Protein AF-A0A8H7ZKK6-F1 (afdb_monomer)

Solvent-accessible surface area (backbone atoms only — not comparable to full-atom values): 11111 Å² total; per-residue (Å²): 145,80,83,73,62,65,6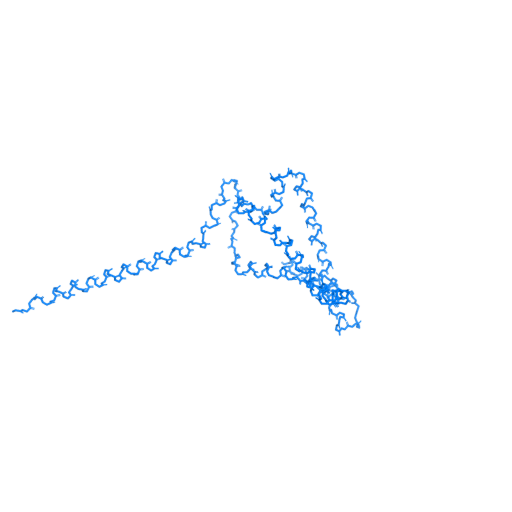2,55,53,52,57,50,52,50,49,53,55,49,53,56,48,52,51,53,46,52,54,49,54,51,53,49,57,63,55,44,70,75,53,67,82,73,75,82,68,76,87,80,75,99,67,82,87,72,79,83,80,76,52,72,68,58,56,51,52,51,54,53,55,64,69,56,47,67,65,53,58,52,42,48,72,72,45,36,48,82,74,42,37,76,65,47,41,51,53,54,50,54,53,53,48,50,55,52,50,53,52,52,50,56,50,48,55,54,41,74,76,52,70,53,77,65,46,78,49,54,47,37,28,75,74,75,33,62,68,53,20,54,52,52,47,53,51,50,51,52,54,58,59,53,45,57,63,48,53,54,51,51,55,47,53,58,49,44,75,79,49,72,92,65,66,74,66,57,58,52,53,51,53,54,52,50,53,53,59,76,73,106

Secondary structure (DSSP, 8-state):
--SSSHHHHHHHHHHHHHHHHHHHHHHHHHHHHHHHTTTTTSSSS--SS----------HHHHHHHHHHHHHHHHHHHHIIIIIHHHHHHHHHHHHHHHHHHHHHHHHHHHHHHHHHS--SSHHHHHHHHHT-HHHHHHHHHHHHHHHHHHHHHHHHHHHHHHHTT--SS-HHHHHHHHHHHHHHHT-

Sequence (188 aa):
MWFKKDEKQSVDNDKISLEEKDVNRGFNEEHELFHDTSSINSDKASSVGSVGHTKRTLYNRHLQLIAIGGSIGTGLFVTIGTTGLVNGGPLGLLLSYCISTLLILLLTTATGEMVSYMPVDAPFLNMAGRVIDPAFEAASSVNFWIMQSLYIPFEITAVNGIIHFWRDDYSPAITLVIQIVIYAAINV

Structure (mmCIF, N/CA/C/O backbone):
data_AF-A0A8H7ZKK6-F1
#
_entry.id   AF-A0A8H7ZKK6-F1
#
loop_
_atom_site.group_PDB
_atom_site.id
_atom_site.type_symbol
_atom_site.label_atom_id
_atom_site.label_alt_id
_atom_site.label_comp_id
_atom_site.label_asym_id
_atom_site.label_entity_id
_atom_site.label_seq_id
_atom_site.pdbx_PDB_ins_code
_atom_site.Cartn_x
_atom_site.Cartn_y
_atom_site.Cartn_z
_atom_site.occupancy
_atom_site.B_iso_or_equiv
_atom_site.auth_seq_id
_atom_site.auth_comp_id
_atom_site.auth_asym_id
_atom_site.auth_atom_id
_atom_site.pdbx_PDB_model_num
ATOM 1 N N . MET A 1 1 ? 4.029 -70.888 49.772 1.00 47.62 1 MET A N 1
ATOM 2 C CA . MET A 1 1 ? 4.460 -69.484 49.979 1.00 47.62 1 MET A CA 1
ATOM 3 C C . MET A 1 1 ? 4.554 -68.721 48.643 1.00 47.62 1 MET A C 1
ATOM 5 O O . MET A 1 1 ? 5.505 -67.986 48.435 1.00 47.62 1 MET A O 1
ATOM 9 N N . TRP A 1 2 ? 3.575 -68.893 47.737 1.00 46.44 2 TRP A N 1
ATOM 10 C CA . TRP A 1 2 ? 3.670 -68.465 46.324 1.00 46.44 2 TRP A CA 1
ATOM 11 C C . TRP A 1 2 ? 2.544 -67.525 45.843 1.00 46.44 2 TRP A C 1
ATOM 13 O O . TRP A 1 2 ? 2.568 -67.109 44.701 1.00 46.44 2 TRP A O 1
ATOM 23 N N . PHE A 1 3 ? 1.603 -67.122 46.705 1.00 47.50 3 PHE A N 1
ATOM 24 C CA . PHE A 1 3 ? 0.412 -66.348 46.298 1.00 47.50 3 PHE A CA 1
ATOM 25 C C . PHE A 1 3 ? 0.491 -64.828 46.539 1.00 47.50 3 PHE A C 1
ATOM 27 O O . PHE A 1 3 ? -0.493 -64.128 46.352 1.00 47.50 3 PHE A O 1
ATOM 34 N N . LYS A 1 4 ? 1.636 -64.292 46.988 1.00 50.78 4 LYS A N 1
ATOM 35 C CA . LYS A 1 4 ? 1.736 -62.884 47.439 1.00 50.78 4 LYS A CA 1
ATOM 36 C C . LYS A 1 4 ? 2.471 -61.951 46.467 1.00 50.78 4 LYS A C 1
ATOM 38 O O . LYS A 1 4 ? 2.619 -60.767 46.761 1.00 50.78 4 LYS A O 1
ATOM 43 N N . LYS A 1 5 ? 2.991 -6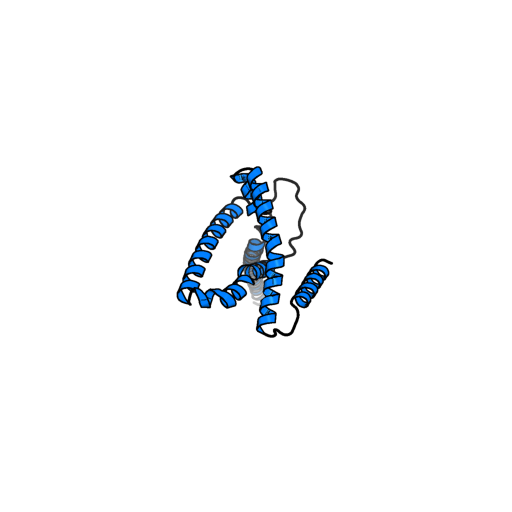2.485 45.356 1.00 51.62 5 LYS A N 1
ATOM 44 C CA . LYS A 1 5 ? 3.804 -61.729 44.388 1.00 51.62 5 LYS A CA 1
ATOM 45 C C . LYS A 1 5 ? 2.943 -61.099 43.288 1.00 51.62 5 LYS A C 1
ATOM 47 O O . LYS A 1 5 ? 3.191 -59.955 42.924 1.00 51.62 5 LYS A O 1
ATOM 52 N N . ASP A 1 6 ? 1.887 -61.792 42.872 1.00 53.72 6 ASP A N 1
ATOM 53 C CA . ASP A 1 6 ? 1.052 -61.390 41.733 1.00 53.72 6 ASP A CA 1
ATOM 54 C C . ASP A 1 6 ? 0.122 -60.214 42.082 1.00 53.72 6 ASP A C 1
ATOM 56 O O . ASP A 1 6 ? -0.051 -59.289 41.293 1.00 53.72 6 ASP A O 1
ATOM 60 N N . GLU A 1 7 ? -0.385 -60.171 43.318 1.00 57.00 7 GLU A N 1
ATOM 61 C CA . GLU A 1 7 ? -1.228 -59.070 43.809 1.00 57.00 7 GLU A CA 1
ATOM 62 C C . GLU A 1 7 ? -0.443 -57.756 43.951 1.00 57.00 7 GLU A C 1
ATOM 64 O O . GLU A 1 7 ? -0.944 -56.684 43.620 1.00 57.00 7 GLU A O 1
ATOM 69 N N . LYS A 1 8 ? 0.831 -57.827 44.363 1.00 54.91 8 LYS A N 1
ATOM 70 C CA . LYS A 1 8 ? 1.686 -56.634 44.430 1.00 54.91 8 LYS A CA 1
ATOM 71 C C . LYS A 1 8 ? 2.035 -56.084 43.048 1.00 54.91 8 LYS A C 1
ATOM 73 O O . LYS A 1 8 ? 2.116 -54.871 42.920 1.00 54.91 8 LYS A O 1
ATOM 78 N N . GLN A 1 9 ? 2.219 -56.938 42.037 1.00 54.38 9 GLN A N 1
ATOM 79 C CA . GLN A 1 9 ? 2.480 -56.474 40.669 1.00 54.38 9 GLN A CA 1
ATOM 80 C C . GLN A 1 9 ? 1.241 -55.857 40.014 1.00 54.38 9 GLN A C 1
ATOM 82 O O . GLN A 1 9 ? 1.378 -54.871 39.299 1.00 54.38 9 GLN A O 1
ATOM 87 N N . SER A 1 10 ? 0.040 -56.376 40.294 1.00 57.88 10 SER A N 1
ATOM 88 C CA . SER A 1 10 ? -1.208 -55.759 39.821 1.00 57.88 10 SER A CA 1
ATOM 89 C C . SER A 1 10 ? -1.386 -54.347 40.379 1.00 57.88 10 SER A C 1
ATOM 91 O O . SER A 1 10 ? -1.634 -53.418 39.622 1.00 57.88 10 SER A O 1
ATOM 93 N N . VAL A 1 11 ? -1.193 -54.169 41.691 1.00 59.47 11 VAL A N 1
ATOM 94 C CA . VAL A 1 11 ? -1.373 -52.866 42.351 1.00 59.47 11 VAL A CA 1
ATOM 95 C C . VAL A 1 11 ? -0.324 -51.840 41.905 1.00 59.47 11 VAL A C 1
ATOM 97 O O . VAL A 1 11 ? -0.623 -50.651 41.852 1.00 59.47 11 VAL A O 1
ATOM 100 N N . ASP A 1 12 ? 0.898 -52.274 41.589 1.00 59.69 12 ASP A N 1
ATOM 101 C CA . ASP A 1 12 ? 1.963 -51.383 41.108 1.00 59.69 12 ASP A CA 1
ATOM 102 C C . ASP A 1 12 ? 1.732 -50.958 39.647 1.00 59.69 12 ASP A C 1
ATOM 104 O O . ASP A 1 12 ? 1.847 -49.780 39.317 1.00 59.69 12 ASP A O 1
ATOM 108 N N . ASN A 1 13 ? 1.284 -51.887 38.793 1.00 56.88 13 ASN A N 1
ATOM 109 C CA . ASN A 1 13 ? 0.889 -51.582 37.414 1.00 56.88 13 ASN A CA 1
ATOM 110 C C . ASN A 1 13 ? -0.326 -50.644 37.354 1.00 56.88 13 ASN A C 1
ATOM 112 O O . ASN A 1 13 ? -0.358 -49.738 36.522 1.00 56.88 13 ASN A O 1
ATOM 116 N N . ASP A 1 14 ? -1.294 -50.812 38.261 1.00 60.41 14 ASP A N 1
ATOM 117 C CA . ASP A 1 14 ? -2.439 -49.905 38.359 1.00 60.41 14 ASP A CA 1
ATOM 118 C C . ASP A 1 14 ? -1.990 -48.495 38.760 1.00 60.41 14 ASP A C 1
ATOM 120 O O . ASP A 1 14 ? -2.437 -47.523 38.157 1.00 60.41 14 ASP A O 1
ATOM 124 N N . LYS A 1 15 ? -1.050 -48.356 39.703 1.00 61.75 15 LYS A N 1
ATOM 125 C CA . LYS A 1 15 ? -0.507 -47.043 40.094 1.00 61.75 15 LYS A CA 1
ATOM 126 C C . LYS A 1 15 ? 0.231 -46.349 38.956 1.00 61.75 15 LYS A C 1
ATOM 128 O O . LYS A 1 15 ? -0.032 -45.176 38.719 1.00 61.75 15 LYS A O 1
ATOM 133 N N . ILE A 1 16 ? 1.068 -47.080 38.220 1.00 62.12 16 ILE A N 1
ATOM 134 C CA . ILE A 1 16 ? 1.780 -46.554 37.046 1.00 62.12 16 ILE A CA 1
ATOM 135 C C . ILE A 1 16 ? 0.775 -46.098 35.974 1.00 62.12 16 ILE A C 1
ATOM 137 O O . ILE A 1 16 ? 0.934 -45.026 35.399 1.00 62.12 16 ILE A O 1
ATOM 141 N N . SER A 1 17 ? -0.316 -46.847 35.769 1.00 59.56 17 SER A N 1
ATOM 142 C CA . SER A 1 17 ? -1.365 -46.483 34.804 1.00 59.56 17 SER A CA 1
ATOM 143 C C . SER A 1 17 ? -2.190 -45.252 35.206 1.00 59.56 17 SER A C 1
ATOM 145 O O . SER A 1 17 ? -2.721 -44.554 34.340 1.00 59.56 17 SER A O 1
ATOM 147 N N . LEU A 1 18 ? -2.319 -44.985 36.509 1.00 60.53 18 LEU A N 1
ATOM 148 C CA . LEU A 1 18 ? -3.004 -43.804 37.033 1.00 60.53 18 LEU A CA 1
ATOM 149 C C . LEU A 1 18 ? -2.100 -42.570 36.937 1.00 60.53 18 LEU A C 1
ATOM 151 O O . LEU A 1 18 ? -2.554 -41.537 36.457 1.00 60.53 18 LEU A O 1
ATOM 155 N N . GLU A 1 19 ? -0.813 -42.705 37.265 1.00 61.72 19 GLU A N 1
ATOM 156 C CA . GLU A 1 19 ? 0.179 -41.632 37.111 1.00 61.72 19 GLU A CA 1
ATOM 157 C C . GLU A 1 19 ? 0.354 -41.227 35.637 1.00 61.72 19 GLU A C 1
ATOM 159 O O . GLU A 1 19 ? 0.359 -40.043 35.310 1.00 61.72 19 GLU A O 1
ATOM 164 N N . GLU A 1 20 ? 0.406 -42.195 34.716 1.00 60.69 20 GLU A N 1
ATOM 165 C CA . GLU A 1 20 ? 0.509 -41.936 33.273 1.00 60.69 20 GLU A CA 1
ATOM 166 C C . GLU A 1 20 ? -0.772 -41.307 32.693 1.00 60.69 20 GLU A C 1
ATOM 168 O O . GLU A 1 20 ? -0.707 -40.493 31.765 1.00 60.69 20 GLU A O 1
ATOM 173 N N . LYS A 1 21 ? -1.945 -41.628 33.263 1.00 55.91 21 LYS A N 1
ATOM 174 C CA . LYS A 1 21 ? -3.213 -40.958 32.935 1.00 55.91 21 LYS A CA 1
ATOM 175 C C . LYS A 1 21 ? -3.252 -39.525 33.445 1.00 55.91 21 LYS A C 1
ATOM 177 O O . LYS A 1 21 ? -3.700 -38.660 32.700 1.00 55.91 21 LYS A O 1
ATOM 182 N N . ASP A 1 22 ? -2.787 -39.267 34.661 1.00 61.75 22 ASP A N 1
ATOM 183 C CA . ASP A 1 22 ? -2.793 -37.927 35.253 1.00 61.75 22 ASP A CA 1
ATOM 184 C C . ASP A 1 22 ? -1.772 -37.003 34.567 1.00 61.75 22 ASP A C 1
ATOM 186 O O . ASP A 1 22 ? -2.079 -35.841 34.298 1.00 61.75 22 ASP A O 1
ATOM 190 N N . VAL A 1 23 ? -0.609 -37.533 34.167 1.00 62.09 23 VAL A N 1
ATOM 191 C CA . VAL A 1 23 ? 0.390 -36.809 33.360 1.00 62.09 23 VAL A CA 1
ATOM 192 C C . VAL A 1 23 ? -0.140 -36.505 31.955 1.00 62.09 23 VAL A C 1
ATOM 194 O O . VAL A 1 23 ? -0.037 -35.364 31.508 1.00 62.09 23 VAL A O 1
ATOM 197 N N . ASN A 1 24 ? -0.769 -37.471 31.269 1.00 53.31 24 ASN A N 1
ATOM 198 C CA . ASN A 1 24 ? -1.407 -37.206 29.971 1.00 53.31 24 ASN A CA 1
ATOM 199 C C . ASN A 1 24 ? -2.592 -36.240 30.087 1.00 53.31 24 ASN A C 1
ATOM 201 O O . ASN A 1 24 ? -2.843 -35.466 29.164 1.00 53.31 24 ASN A O 1
ATOM 205 N N . ARG A 1 25 ? -3.320 -36.256 31.210 1.00 52.75 25 ARG A N 1
ATOM 206 C CA . ARG A 1 25 ? -4.417 -35.316 31.455 1.00 52.75 25 ARG A CA 1
ATOM 207 C C . ARG A 1 25 ? -3.900 -33.896 31.662 1.00 52.75 25 ARG A C 1
ATOM 209 O O . ARG A 1 25 ? -4.428 -32.993 31.031 1.00 52.75 25 ARG A O 1
ATOM 216 N N . GLY A 1 26 ? -2.834 -33.711 32.442 1.00 49.31 26 GLY A N 1
ATOM 217 C CA . GLY A 1 26 ? -2.185 -32.406 32.612 1.00 49.31 26 GLY A CA 1
ATOM 218 C C . GLY A 1 26 ? -1.595 -31.857 31.308 1.00 49.31 26 GLY A C 1
ATOM 219 O O . GLY A 1 26 ? -1.767 -30.681 31.003 1.00 49.31 26 GLY A O 1
ATOM 220 N N . PHE A 1 27 ? -0.980 -32.718 30.488 1.00 50.53 27 PHE A N 1
ATOM 221 C CA . PHE A 1 27 ? -0.439 -32.324 29.181 1.00 50.53 27 PHE A CA 1
ATOM 222 C C . PHE A 1 27 ? -1.545 -31.946 28.178 1.00 50.53 27 PHE A C 1
ATOM 224 O O . PHE A 1 27 ? -1.381 -31.006 27.403 1.00 50.53 27 PHE A O 1
ATOM 231 N N . ASN A 1 28 ? -2.692 -32.636 28.216 1.00 48.91 28 ASN A N 1
ATOM 232 C CA . ASN A 1 28 ? -3.861 -32.285 27.406 1.00 48.91 28 ASN A CA 1
ATOM 233 C C . ASN A 1 28 ? -4.549 -31.001 27.901 1.00 48.91 28 ASN A C 1
ATOM 235 O O . ASN A 1 28 ? -4.952 -30.194 27.070 1.00 48.91 28 ASN A O 1
ATOM 239 N N . GLU A 1 29 ? -4.628 -30.770 29.216 1.00 54.69 29 GLU A N 1
ATOM 240 C CA . GLU A 1 29 ? -5.193 -29.542 29.803 1.00 54.69 29 GLU A CA 1
ATOM 241 C C . GLU A 1 29 ? -4.339 -28.300 29.461 1.00 54.69 29 GLU A C 1
ATOM 243 O O . GLU A 1 29 ? -4.893 -27.257 29.116 1.00 54.69 29 GLU A O 1
ATOM 248 N N . GLU A 1 30 ? -3.001 -28.400 29.459 1.00 52.66 30 GLU A N 1
ATOM 249 C CA . GLU A 1 30 ? -2.128 -27.310 28.986 1.00 52.66 30 GLU A CA 1
ATOM 250 C C . GLU A 1 30 ? -2.251 -27.085 27.470 1.00 52.66 30 GLU A C 1
ATOM 252 O O . GLU A 1 30 ? -2.314 -25.940 27.016 1.00 52.66 30 GLU A O 1
ATOM 257 N N . HIS A 1 31 ? -2.334 -28.153 26.669 1.00 49.62 31 HIS A N 1
ATOM 258 C CA . HIS A 1 31 ? -2.479 -28.039 25.215 1.00 49.62 31 HIS A CA 1
ATOM 259 C C . HIS A 1 31 ? -3.853 -27.470 24.807 1.00 49.62 31 HIS A C 1
ATOM 261 O O . HIS A 1 31 ? -3.929 -26.722 23.831 1.00 49.62 31 HIS A O 1
ATOM 267 N N . GLU A 1 32 ? -4.919 -27.734 25.572 1.00 50.06 32 GLU A N 1
ATOM 268 C CA . GLU A 1 32 ? -6.225 -27.073 25.418 1.00 50.06 32 GLU A CA 1
ATOM 269 C C . GLU A 1 32 ? -6.166 -25.585 25.808 1.00 50.06 32 GLU A C 1
ATOM 271 O O . GLU A 1 32 ? -6.664 -24.743 25.061 1.00 50.06 32 GLU A O 1
ATOM 276 N N . LEU A 1 33 ? -5.452 -25.219 26.880 1.00 47.97 33 LEU A N 1
ATOM 277 C CA . LEU A 1 33 ? -5.245 -23.820 27.298 1.00 47.97 33 LEU A CA 1
ATOM 278 C C . LEU A 1 33 ? -4.481 -22.982 26.252 1.00 47.97 33 LEU A C 1
ATOM 280 O O . LEU A 1 33 ? -4.804 -21.810 26.014 1.00 47.97 33 LEU A O 1
ATOM 284 N N . PHE A 1 34 ? -3.492 -23.578 25.578 1.00 44.59 34 PHE A N 1
ATOM 285 C CA . PHE A 1 34 ? -2.769 -22.931 24.478 1.00 44.59 34 PHE A CA 1
ATOM 286 C C . PHE A 1 34 ? -3.588 -22.863 23.179 1.00 44.59 34 PHE A C 1
ATOM 288 O O . PHE A 1 34 ? -3.435 -21.900 22.423 1.00 44.59 34 PHE A O 1
ATOM 295 N N . HIS A 1 35 ? -4.484 -23.823 22.922 1.00 44.50 35 HIS A N 1
ATOM 296 C CA . HIS A 1 35 ? -5.346 -23.796 21.737 1.00 44.50 35 HIS A CA 1
ATOM 297 C C . HIS A 1 35 ? -6.517 -22.808 21.893 1.00 44.50 35 HIS A C 1
ATOM 299 O O . HIS A 1 35 ? -6.871 -22.127 20.924 1.00 44.50 35 HIS A O 1
ATOM 305 N N . ASP A 1 36 ? -7.034 -22.626 23.112 1.00 41.00 36 ASP A N 1
ATOM 306 C CA . ASP A 1 36 ? -8.124 -21.684 23.400 1.00 41.00 36 ASP A CA 1
ATOM 307 C C . ASP A 1 36 ? -7.684 -20.216 23.475 1.00 41.00 36 ASP A C 1
ATOM 309 O O . ASP A 1 36 ? -8.456 -19.299 23.190 1.00 41.00 36 ASP A O 1
ATOM 313 N N . THR A 1 37 ? -6.404 -19.941 23.724 1.00 45.56 37 THR A N 1
ATOM 314 C CA . THR A 1 37 ? -5.894 -18.557 23.669 1.00 45.56 37 THR A CA 1
ATOM 315 C C . THR A 1 37 ? -5.889 -17.995 22.232 1.00 45.56 37 THR A C 1
ATOM 317 O O . THR A 1 37 ? -5.833 -16.782 22.029 1.00 45.56 37 THR A O 1
ATOM 320 N N . SER A 1 38 ? -6.025 -18.856 21.214 1.00 42.59 38 SER A N 1
ATOM 321 C CA . SER A 1 38 ? -6.215 -18.436 19.818 1.00 42.59 38 SER A CA 1
ATOM 322 C C . SER A 1 38 ? -7.686 -18.256 19.406 1.00 42.59 38 SER A C 1
ATOM 324 O O . SER A 1 38 ? -7.950 -17.572 18.414 1.00 42.59 38 SER A O 1
ATOM 326 N N . SER A 1 39 ? -8.640 -18.810 20.166 1.00 42.16 39 SER A N 1
ATOM 327 C CA . SER A 1 39 ? -10.086 -18.771 19.883 1.00 42.16 39 SER A CA 1
ATOM 328 C C . SER A 1 39 ? -10.851 -17.753 20.748 1.00 42.16 39 SER A C 1
ATOM 330 O O . SER A 1 39 ? -11.863 -17.209 20.306 1.00 42.16 39 SER A O 1
ATOM 332 N N . ILE A 1 40 ? -10.345 -17.393 21.933 1.00 40.84 40 ILE A N 1
ATOM 333 C CA . ILE A 1 40 ? -11.091 -16.589 22.921 1.00 40.84 40 ILE A CA 1
ATOM 334 C C . ILE A 1 40 ? -11.294 -15.104 22.546 1.00 40.84 40 ILE A C 1
ATOM 336 O O . ILE A 1 40 ? -12.148 -14.445 23.135 1.00 40.84 40 ILE A O 1
ATOM 340 N N . ASN A 1 41 ? -10.633 -14.562 21.517 1.00 43.50 41 ASN A N 1
ATOM 341 C CA . ASN A 1 41 ? -10.850 -13.160 21.109 1.00 43.50 41 ASN A CA 1
ATOM 342 C C . ASN A 1 41 ? -11.806 -12.943 19.922 1.00 43.50 41 ASN A C 1
ATOM 344 O O . ASN A 1 41 ? -11.971 -11.801 19.496 1.00 43.50 41 ASN A O 1
ATOM 348 N N . SER A 1 42 ? -12.473 -13.981 19.400 1.00 41.84 42 SER A N 1
ATOM 349 C CA . SER A 1 42 ? -13.474 -13.795 18.331 1.00 41.84 42 SER A CA 1
ATOM 350 C C . SER A 1 42 ? -14.927 -13.755 18.821 1.00 41.84 42 SER A C 1
ATOM 352 O O . SER A 1 42 ? -15.764 -13.187 18.125 1.00 41.84 42 SER A O 1
ATOM 354 N N . ASP A 1 43 ? -15.238 -14.280 20.011 1.00 39.06 43 ASP A N 1
ATOM 355 C CA . ASP A 1 43 ? -16.635 -14.621 20.345 1.00 39.06 43 ASP A CA 1
ATOM 356 C C . ASP A 1 43 ? -17.299 -13.722 21.406 1.00 39.06 43 ASP A C 1
ATOM 358 O O . ASP A 1 43 ? -18.478 -13.892 21.711 1.00 39.06 43 ASP A O 1
ATOM 362 N N . LYS A 1 44 ? -16.603 -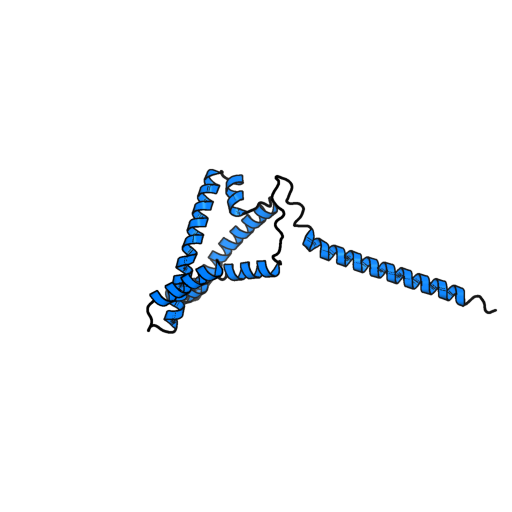12.711 21.947 1.00 35.12 44 LYS A N 1
ATOM 363 C CA . LYS A 1 44 ? -17.182 -11.757 22.926 1.00 35.12 44 LYS A CA 1
ATOM 364 C C . LYS A 1 44 ? -17.339 -10.311 22.445 1.00 35.12 44 LYS A C 1
ATOM 366 O O . LYS A 1 44 ? -17.734 -9.453 23.228 1.00 35.12 44 LYS A O 1
ATOM 371 N N . ALA A 1 45 ? -17.123 -10.049 21.158 1.00 41.22 45 ALA A N 1
ATOM 372 C CA . ALA A 1 45 ? -17.351 -8.741 20.532 1.00 41.22 45 ALA A CA 1
ATOM 373 C C . ALA A 1 45 ? -18.696 -8.633 19.783 1.00 41.22 45 ALA A C 1
ATOM 375 O O . ALA A 1 45 ? -18.945 -7.649 19.095 1.00 41.22 45 ALA A O 1
ATOM 376 N N . SER A 1 46 ? -19.576 -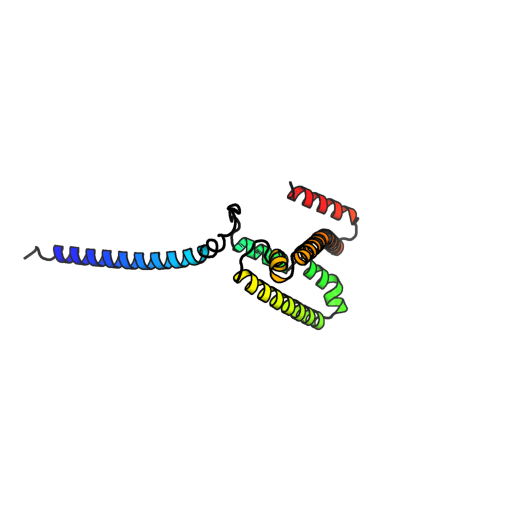9.632 19.893 1.00 39.72 46 SER A N 1
ATOM 377 C CA . SER A 1 46 ? -20.787 -9.721 19.068 1.00 39.72 46 SER A CA 1
ATOM 378 C C . SER A 1 46 ? -22.035 -9.901 19.930 1.00 39.72 46 SER A C 1
ATOM 380 O O . SER A 1 46 ? -22.560 -11.000 20.059 1.00 39.72 46 SER A O 1
ATOM 382 N N . SER A 1 47 ? -22.529 -8.826 20.551 1.00 38.91 47 SER A N 1
ATOM 383 C CA . SER A 1 47 ? -23.885 -8.840 21.132 1.00 38.91 47 SER A CA 1
ATOM 384 C C . SER A 1 47 ? -24.616 -7.492 21.105 1.00 38.91 47 SER A C 1
ATOM 386 O O . SER A 1 47 ? -25.380 -7.180 22.012 1.00 38.91 47 SER A O 1
ATOM 388 N N . VAL A 1 48 ? -24.474 -6.715 20.025 1.00 45.56 48 VAL A N 1
ATOM 389 C CA . VAL A 1 48 ? -25.477 -5.693 19.674 1.00 45.56 48 VAL A CA 1
ATOM 390 C C . VAL A 1 48 ? -25.733 -5.735 18.167 1.00 45.56 48 VAL A C 1
ATOM 392 O O . VAL A 1 48 ? -24.910 -5.284 17.381 1.00 45.56 48 VAL A O 1
ATOM 395 N N . GLY A 1 49 ? -26.899 -6.265 17.788 1.00 37.16 49 GLY A N 1
ATOM 396 C CA . GLY A 1 49 ? -27.419 -6.253 16.419 1.00 37.16 49 GLY A CA 1
ATOM 397 C C . GLY A 1 49 ? -27.031 -7.481 15.594 1.00 37.16 49 GLY A C 1
ATOM 398 O O . GLY A 1 49 ? -25.868 -7.838 15.485 1.00 37.16 49 GLY A O 1
ATOM 399 N N . SER A 1 50 ? -28.031 -8.143 15.016 1.00 45.56 50 SER A N 1
ATOM 400 C CA . SER A 1 50 ? -27.878 -9.272 14.095 1.00 45.56 50 SER A CA 1
ATOM 401 C C . SER A 1 50 ? -26.986 -8.893 12.902 1.00 45.56 50 SER A C 1
ATOM 403 O O . SER A 1 50 ? -27.429 -8.189 11.999 1.00 45.56 50 SER A O 1
ATOM 405 N N . VAL A 1 51 ? -25.730 -9.344 12.897 1.00 50.16 51 VAL A N 1
ATOM 406 C CA . VAL A 1 51 ? -24.801 -9.214 11.764 1.00 50.16 51 VAL A CA 1
ATOM 407 C C . VAL A 1 51 ? -24.315 -10.616 11.417 1.00 50.16 51 VAL A C 1
ATOM 409 O O . VAL A 1 51 ? -23.965 -11.398 12.299 1.00 50.16 51 VAL A O 1
ATOM 412 N N . GLY A 1 52 ? -24.408 -10.969 10.134 1.00 50.53 52 GLY A N 1
ATOM 413 C CA . GLY A 1 52 ? -24.178 -12.320 9.634 1.00 50.53 52 GLY A CA 1
ATOM 414 C C . GLY A 1 52 ? -22.858 -12.917 10.116 1.00 50.53 52 GLY A C 1
ATOM 415 O O . GLY A 1 52 ? -21.835 -12.241 10.181 1.00 50.53 52 GLY A O 1
ATOM 416 N N . HIS A 1 53 ? -22.880 -14.213 10.427 1.00 45.31 53 HIS A N 1
ATOM 417 C CA . HIS A 1 53 ? -21.674 -14.982 10.697 1.00 45.31 53 HIS A CA 1
ATOM 418 C C . HIS A 1 53 ? -20.811 -15.009 9.426 1.00 45.31 53 HIS A C 1
ATOM 420 O O . HIS A 1 53 ? -20.944 -15.882 8.567 1.00 45.31 53 HIS A O 1
ATOM 426 N N . THR A 1 54 ? -19.898 -14.051 9.300 1.00 60.72 54 THR A N 1
ATOM 427 C CA . THR A 1 54 ? -18.849 -14.079 8.283 1.00 60.72 54 THR A CA 1
ATOM 428 C C . THR A 1 54 ? -17.944 -15.262 8.602 1.00 60.72 54 THR A C 1
ATOM 430 O O . THR A 1 54 ? -17.395 -15.360 9.701 1.00 60.72 54 THR A O 1
ATOM 433 N N . LYS A 1 55 ? -17.809 -16.215 7.674 1.00 50.34 55 LYS A N 1
ATOM 434 C CA . LYS A 1 55 ? -16.815 -17.284 7.816 1.00 50.34 55 LYS A CA 1
ATOM 435 C C . LYS A 1 55 ? -15.432 -16.635 7.792 1.00 50.34 55 LYS A C 1
ATOM 437 O O . LYS A 1 55 ? -15.007 -16.140 6.751 1.00 50.34 55 LYS A O 1
ATOM 442 N N . ARG A 1 56 ? -14.727 -16.630 8.926 1.00 61.16 56 ARG A N 1
ATOM 443 C CA . ARG A 1 56 ? -13.320 -16.209 8.986 1.00 61.16 56 ARG A CA 1
ATOM 444 C C . ARG A 1 56 ? -12.474 -17.278 8.291 1.00 61.16 56 ARG A C 1
ATOM 446 O O . ARG A 1 56 ? -12.069 -18.253 8.908 1.00 61.16 56 ARG A O 1
ATOM 453 N N . THR A 1 57 ? -12.271 -17.135 6.984 1.00 70.56 57 THR A N 1
ATOM 454 C CA . THR A 1 57 ? -11.484 -18.080 6.168 1.00 70.56 57 THR A CA 1
ATOM 455 C C . THR A 1 57 ? -10.008 -17.693 6.061 1.00 70.56 57 THR A C 1
ATOM 457 O O . THR A 1 57 ? -9.197 -18.484 5.584 1.00 70.56 57 THR A O 1
ATOM 460 N N . LEU A 1 58 ? -9.637 -16.489 6.511 1.00 72.62 58 LEU A N 1
ATOM 461 C CA . LEU A 1 58 ? -8.268 -15.987 6.454 1.00 72.62 58 LEU A CA 1
ATOM 462 C C . LEU A 1 58 ? -7.483 -16.359 7.711 1.00 72.62 58 LEU A C 1
ATOM 464 O O . LEU A 1 58 ? -7.771 -15.890 8.809 1.00 72.62 58 LEU A O 1
ATOM 468 N N . TYR A 1 59 ? -6.453 -17.182 7.522 1.00 83.81 59 TYR A N 1
ATOM 469 C CA . TYR A 1 59 ? -5.496 -17.525 8.567 1.00 83.81 59 TYR A CA 1
ATOM 470 C C . TYR A 1 59 ? -4.620 -16.315 8.935 1.00 83.81 59 TYR A C 1
ATOM 472 O O . TYR A 1 59 ? -4.236 -15.532 8.061 1.00 83.81 59 TYR A O 1
ATOM 480 N N . ASN A 1 60 ? -4.230 -16.200 10.209 1.00 80.75 60 ASN A N 1
ATOM 481 C CA . ASN A 1 60 ? -3.458 -15.065 10.743 1.00 80.75 60 ASN A CA 1
ATOM 482 C C . ASN A 1 60 ? -2.176 -14.756 9.949 1.00 80.75 60 ASN A C 1
ATOM 484 O O . ASN A 1 60 ? -1.843 -13.590 9.746 1.00 80.75 60 ASN A O 1
ATOM 488 N N . ARG A 1 61 ? -1.485 -15.778 9.423 1.00 88.69 61 ARG A N 1
ATOM 489 C CA . ARG A 1 61 ? -0.296 -15.581 8.569 1.00 88.69 61 ARG A CA 1
ATOM 490 C C . ARG A 1 61 ? -0.615 -14.834 7.275 1.00 88.69 61 ARG A C 1
ATOM 492 O O . ARG A 1 61 ? 0.179 -14.006 6.851 1.00 88.69 61 ARG A O 1
ATOM 499 N N . HIS A 1 62 ? -1.754 -15.112 6.642 1.00 88.94 62 HIS A N 1
ATOM 500 C CA . HIS A 1 62 ? -2.128 -14.430 5.403 1.00 88.94 62 HIS A CA 1
ATOM 501 C C . HIS A 1 62 ? -2.407 -12.949 5.686 1.00 88.94 62 HIS A C 1
ATOM 503 O O . HIS A 1 62 ? -1.918 -12.081 4.970 1.00 88.94 62 HIS A O 1
ATOM 509 N N . LEU A 1 63 ? -3.086 -12.650 6.794 1.00 84.88 63 LEU A N 1
ATOM 510 C CA . LEU A 1 63 ? -3.335 -11.271 7.205 1.00 84.88 63 LEU A CA 1
ATOM 511 C C . LEU A 1 63 ? -2.034 -10.500 7.488 1.00 84.88 63 LEU A C 1
ATOM 513 O O . LEU A 1 63 ? -1.888 -9.362 7.052 1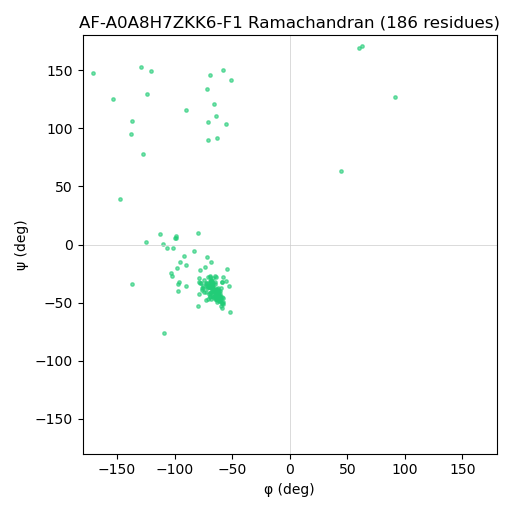.00 84.88 63 LEU A O 1
ATOM 517 N N . GLN A 1 64 ? -1.061 -11.134 8.149 1.00 91.12 64 GLN A N 1
ATOM 518 C CA . GLN A 1 64 ? 0.261 -10.540 8.372 1.00 91.12 64 GLN A CA 1
ATOM 519 C C . GLN A 1 64 ? 1.013 -10.290 7.059 1.00 91.12 64 GLN A C 1
ATOM 521 O O . GLN A 1 64 ? 1.616 -9.234 6.896 1.00 91.12 64 GLN A O 1
ATOM 526 N N . LEU A 1 65 ? 0.950 -11.220 6.100 1.00 89.62 65 LEU A N 1
ATOM 527 C CA . LEU A 1 65 ? 1.579 -11.042 4.789 1.00 89.62 65 LEU A CA 1
ATOM 528 C C . LEU A 1 65 ? 0.948 -9.889 3.998 1.00 89.62 65 LEU A C 1
ATOM 530 O O . LEU A 1 65 ? 1.677 -9.108 3.393 1.00 89.62 65 LEU A O 1
ATOM 534 N N . ILE A 1 66 ? -0.377 -9.731 4.052 1.00 88.12 66 ILE A N 1
ATOM 535 C CA . ILE A 1 66 ? -1.074 -8.589 3.440 1.00 88.12 66 ILE A CA 1
ATOM 536 C C . ILE A 1 66 ? -0.640 -7.278 4.109 1.00 88.12 66 ILE A C 1
ATOM 538 O O . ILE A 1 66 ? -0.336 -6.309 3.417 1.00 88.12 66 ILE A O 1
ATOM 542 N N . ALA A 1 67 ? -0.551 -7.251 5.442 1.00 87.75 67 ALA A N 1
ATOM 543 C CA . ALA A 1 67 ? -0.121 -6.069 6.189 1.00 87.75 67 ALA A CA 1
ATOM 544 C C . ALA A 1 67 ? 1.335 -5.669 5.874 1.00 87.75 67 ALA A C 1
ATOM 546 O O . ALA A 1 67 ? 1.640 -4.486 5.716 1.00 87.75 67 ALA A O 1
ATOM 547 N N . ILE A 1 68 ? 2.238 -6.642 5.727 1.00 90.25 68 ILE A N 1
ATOM 548 C CA . ILE A 1 68 ? 3.634 -6.389 5.339 1.00 90.25 68 ILE A CA 1
ATOM 549 C C . ILE A 1 68 ? 3.709 -5.910 3.884 1.00 90.25 68 ILE A C 1
ATOM 551 O O . ILE A 1 68 ? 4.379 -4.921 3.599 1.00 90.25 68 ILE A O 1
ATOM 555 N N . GLY A 1 69 ? 2.990 -6.565 2.969 1.00 88.31 69 GLY A N 1
ATOM 556 C CA . GLY A 1 69 ? 2.966 -6.183 1.556 1.00 88.31 69 GLY A CA 1
ATOM 557 C C . GLY A 1 69 ? 2.425 -4.768 1.340 1.00 88.31 69 GLY A C 1
ATOM 558 O O . GLY A 1 69 ? 3.026 -3.983 0.609 1.00 88.31 69 GLY A O 1
ATOM 559 N N . GLY A 1 70 ? 1.337 -4.419 2.031 1.00 84.81 70 GLY A N 1
ATOM 560 C CA . GLY A 1 70 ? 0.745 -3.083 1.972 1.00 84.81 70 GLY A CA 1
ATOM 561 C C . GLY A 1 70 ? 1.606 -1.996 2.617 1.00 84.81 70 GLY A C 1
ATOM 562 O O . GLY A 1 70 ? 1.623 -0.874 2.122 1.00 84.81 70 GLY A O 1
ATOM 563 N N . SER A 1 71 ? 2.337 -2.310 3.693 1.00 88.19 71 SER A N 1
ATOM 564 C CA . SER A 1 71 ? 3.158 -1.314 4.402 1.00 88.19 71 SER A CA 1
ATOM 565 C C . SER A 1 71 ? 4.475 -0.984 3.699 1.00 88.19 71 SER A C 1
ATOM 567 O O . SER A 1 71 ? 4.912 0.162 3.759 1.00 88.19 71 SER A O 1
ATOM 569 N N . ILE A 1 72 ? 5.100 -1.945 3.009 1.00 90.44 72 ILE A N 1
ATOM 570 C CA . ILE A 1 72 ? 6.306 -1.678 2.207 1.00 90.44 72 ILE A CA 1
ATOM 571 C C . ILE A 1 72 ? 5.932 -0.890 0.945 1.00 90.44 72 ILE A C 1
ATOM 573 O O . ILE A 1 72 ? 6.559 0.129 0.657 1.00 90.44 72 ILE A O 1
ATOM 577 N N . GLY A 1 73 ? 4.889 -1.332 0.232 1.00 84.75 73 GLY A N 1
ATOM 578 C CA . GLY A 1 73 ? 4.331 -0.655 -0.940 1.00 84.75 73 GLY A CA 1
ATOM 579 C C . GLY A 1 73 ? 5.303 -0.461 -2.115 1.00 84.75 73 GLY A C 1
ATOM 580 O O . GLY A 1 73 ? 6.516 -0.642 -2.024 1.00 84.75 73 GLY A O 1
ATOM 581 N N . THR A 1 74 ? 4.771 -0.061 -3.267 1.00 87.31 74 THR A N 1
ATOM 582 C CA . THR A 1 74 ? 5.580 0.300 -4.447 1.00 87.31 74 THR A CA 1
ATOM 583 C C . THR A 1 74 ? 6.169 1.706 -4.327 1.00 87.31 74 THR A C 1
ATOM 585 O O . THR A 1 74 ? 7.265 1.973 -4.824 1.00 87.31 74 THR A O 1
ATOM 588 N N . GLY A 1 75 ? 5.484 2.594 -3.599 1.00 83.94 75 GLY A N 1
ATOM 589 C CA . GLY A 1 75 ? 5.887 3.986 -3.410 1.00 83.94 75 GLY A CA 1
ATOM 590 C C . GLY A 1 75 ? 7.262 4.148 -2.763 1.00 83.94 75 GLY A C 1
ATOM 591 O O . GLY A 1 75 ? 7.988 5.072 -3.128 1.00 83.94 75 GLY A O 1
ATOM 592 N N . LEU A 1 76 ? 7.666 3.230 -1.877 1.00 87.81 76 LEU A N 1
ATOM 593 C CA . LEU A 1 76 ? 9.002 3.236 -1.278 1.00 87.81 76 LEU A CA 1
ATOM 594 C C . LEU A 1 76 ? 10.086 3.046 -2.346 1.00 87.81 76 LEU A C 1
ATOM 596 O O . LEU A 1 76 ? 11.038 3.822 -2.402 1.00 87.81 76 LEU A O 1
ATOM 600 N N . PHE A 1 77 ? 9.922 2.064 -3.234 1.00 85.56 77 PHE A N 1
ATOM 601 C CA . PHE A 1 77 ? 10.900 1.772 -4.284 1.00 85.56 77 PHE A CA 1
ATOM 602 C C . PHE A 1 77 ? 10.984 2.890 -5.323 1.00 85.56 77 PHE A C 1
ATOM 604 O O . PHE A 1 77 ? 12.086 3.312 -5.678 1.00 85.56 77 PHE A O 1
ATOM 611 N N . VAL A 1 78 ? 9.834 3.411 -5.762 1.00 86.50 78 VAL A N 1
ATOM 612 C CA . VAL A 1 78 ? 9.784 4.518 -6.728 1.00 86.50 78 VAL A CA 1
ATOM 613 C C . VAL A 1 78 ? 10.431 5.767 -6.133 1.00 86.50 78 VAL A C 1
ATOM 615 O O . VAL A 1 78 ? 11.328 6.343 -6.740 1.00 86.50 78 VAL A O 1
ATOM 618 N N . THR A 1 79 ? 10.050 6.144 -4.911 1.00 85.50 79 THR A N 1
ATOM 619 C CA . THR A 1 79 ? 10.541 7.375 -4.275 1.00 85.50 79 THR A CA 1
ATOM 620 C C . THR A 1 79 ? 12.039 7.315 -3.994 1.00 85.50 79 THR A C 1
ATOM 622 O O . THR A 1 79 ? 12.750 8.280 -4.280 1.00 85.50 79 THR A O 1
ATOM 625 N N . ILE A 1 80 ? 12.550 6.193 -3.469 1.00 87.12 80 ILE A N 1
ATOM 626 C CA . ILE A 1 80 ? 13.990 6.035 -3.212 1.00 87.12 80 ILE A CA 1
ATOM 627 C C . ILE A 1 80 ? 14.780 6.094 -4.523 1.00 87.12 80 ILE A C 1
ATOM 629 O O . ILE A 1 80 ? 15.814 6.763 -4.569 1.00 87.12 80 ILE A O 1
ATOM 633 N N . GLY A 1 81 ? 14.284 5.433 -5.575 1.00 79.62 81 GLY A N 1
ATOM 634 C CA . GLY A 1 81 ? 14.954 5.339 -6.870 1.00 79.62 81 GLY A CA 1
ATOM 635 C C . GLY A 1 81 ? 15.005 6.651 -7.656 1.00 79.62 81 GLY A C 1
ATOM 636 O O . GLY A 1 81 ? 16.016 6.922 -8.298 1.00 79.62 81 GLY A O 1
ATOM 637 N N . THR A 1 82 ? 13.958 7.483 -7.606 1.00 75.88 82 THR A N 1
ATOM 638 C CA . THR A 1 82 ? 13.866 8.673 -8.474 1.00 75.88 82 THR A CA 1
ATOM 639 C C . THR A 1 82 ? 14.311 9.975 -7.817 1.00 75.88 82 THR A C 1
ATOM 641 O O . THR A 1 82 ? 14.912 10.818 -8.475 1.00 75.88 82 THR A O 1
ATOM 644 N N . THR A 1 83 ? 13.982 10.195 -6.543 1.00 77.50 83 THR A N 1
ATOM 645 C CA . THR A 1 83 ? 14.071 11.540 -5.935 1.00 77.50 83 THR A CA 1
ATOM 646 C C . THR A 1 83 ? 14.669 11.535 -4.540 1.00 77.50 83 THR A C 1
ATOM 648 O O . THR A 1 83 ? 15.385 12.470 -4.181 1.00 77.50 83 THR A O 1
ATOM 651 N N . GLY A 1 84 ? 14.418 10.486 -3.763 1.00 80.00 84 GLY A N 1
ATOM 652 C CA . GLY A 1 84 ? 14.819 10.396 -2.370 1.00 80.00 84 GLY A CA 1
ATOM 653 C C . GLY A 1 84 ? 16.331 10.494 -2.188 1.00 80.00 84 GLY A C 1
ATOM 654 O O . GLY A 1 84 ? 16.810 11.349 -1.443 1.00 80.00 84 GLY A O 1
ATOM 655 N N . LEU A 1 85 ? 17.094 9.666 -2.908 1.00 82.38 85 LEU A N 1
ATOM 656 C CA . LEU A 1 85 ? 18.551 9.631 -2.749 1.00 82.38 85 LEU A CA 1
ATOM 657 C C . LEU A 1 85 ? 19.243 10.819 -3.422 1.00 82.38 85 LEU A C 1
ATOM 659 O O . LEU A 1 85 ? 20.200 11.360 -2.873 1.00 82.38 85 LEU A O 1
ATOM 663 N N . VAL A 1 86 ? 18.734 11.238 -4.584 1.00 81.69 86 VAL A N 1
ATOM 664 C CA . VAL A 1 86 ? 19.326 12.306 -5.402 1.00 81.69 86 VAL A CA 1
ATOM 665 C C . VAL A 1 86 ? 19.178 13.675 -4.734 1.00 81.69 86 VAL A C 1
ATOM 667 O O . VAL A 1 86 ? 20.131 14.448 -4.724 1.00 81.69 86 VAL A O 1
ATOM 670 N N . ASN A 1 87 ? 18.017 13.965 -4.136 1.00 84.19 87 ASN A N 1
ATOM 671 C CA . ASN A 1 87 ? 17.732 15.291 -3.578 1.00 84.19 87 ASN A CA 1
ATOM 672 C C . ASN A 1 87 ? 17.993 15.390 -2.067 1.00 84.19 87 ASN A C 1
ATOM 674 O O . ASN A 1 87 ? 18.383 16.449 -1.584 1.00 84.19 87 ASN A O 1
ATOM 678 N N . GLY A 1 88 ? 17.753 14.316 -1.306 1.00 81.38 88 GLY A N 1
ATOM 679 C CA . GLY A 1 88 ? 17.833 14.332 0.161 1.00 81.38 88 GLY A CA 1
ATOM 680 C C . GLY A 1 88 ? 19.170 13.863 0.741 1.00 81.38 88 GLY A C 1
ATOM 681 O O . GLY A 1 88 ? 19.432 14.074 1.928 1.00 81.38 88 GLY A O 1
ATOM 682 N N . GLY A 1 89 ? 20.014 13.210 -0.065 1.00 88.06 89 GLY A N 1
ATOM 683 C CA . GLY A 1 89 ? 21.198 12.500 0.417 1.00 88.06 89 GLY A CA 1
ATOM 684 C C . GLY A 1 89 ? 20.857 11.329 1.360 1.00 88.06 89 GLY A C 1
ATOM 685 O O . GLY A 1 89 ? 19.714 11.161 1.794 1.00 88.06 89 GLY A O 1
ATOM 686 N N . PRO A 1 90 ? 21.843 10.491 1.723 1.00 88.62 90 PRO A N 1
ATOM 687 C CA . PRO A 1 90 ? 21.594 9.294 2.532 1.00 88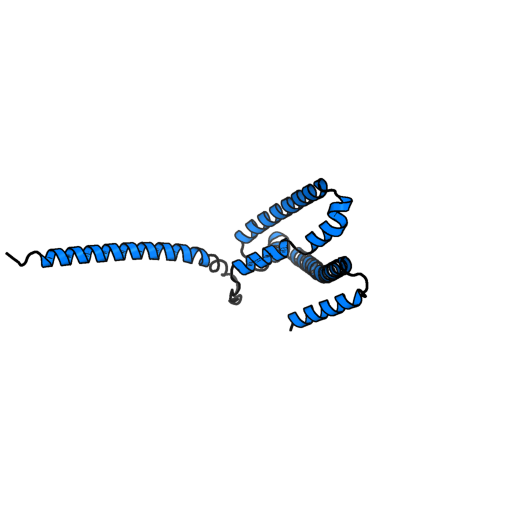.62 90 PRO A CA 1
ATOM 688 C C . PRO A 1 90 ? 21.105 9.624 3.950 1.00 88.62 90 PRO A C 1
ATOM 690 O O . PRO A 1 90 ? 20.269 8.913 4.505 1.00 88.62 90 PRO A O 1
ATOM 693 N N . LEU A 1 91 ? 21.588 10.727 4.531 1.00 90.06 91 LEU A N 1
ATOM 694 C CA . LEU A 1 91 ? 21.218 11.137 5.885 1.00 90.06 91 LEU A CA 1
ATOM 695 C C . LEU A 1 91 ? 19.817 11.769 5.939 1.00 90.06 91 LEU A C 1
ATOM 697 O O . LEU A 1 91 ? 19.064 11.485 6.868 1.00 90.06 91 LEU A O 1
ATOM 701 N N . GLY A 1 92 ? 19.436 12.572 4.937 1.00 89.56 92 GLY A N 1
ATOM 702 C CA . GLY A 1 92 ? 18.098 13.169 4.862 1.00 89.56 92 GLY A CA 1
ATOM 703 C C . GLY A 1 92 ? 17.003 12.132 4.600 1.00 89.56 92 GLY A C 1
ATOM 704 O O . GLY A 1 92 ? 15.928 12.195 5.202 1.00 89.56 92 GLY A O 1
ATOM 705 N N . LEU A 1 93 ? 17.300 11.119 3.781 1.00 89.56 93 LEU A N 1
ATOM 706 C CA . LEU A 1 93 ? 16.429 9.958 3.595 1.00 89.56 93 LEU A CA 1
ATOM 707 C C . LEU A 1 93 ? 16.158 9.213 4.905 1.00 89.56 93 LEU A C 1
ATOM 709 O O . LEU A 1 93 ? 15.002 8.972 5.243 1.00 89.56 93 LEU A O 1
ATOM 713 N N . LEU A 1 94 ? 17.208 8.884 5.661 1.00 90.88 94 LEU A N 1
ATOM 714 C CA . LEU A 1 94 ? 17.064 8.172 6.932 1.00 90.88 94 LEU A CA 1
ATOM 715 C C . LEU A 1 94 ? 16.238 8.997 7.924 1.00 90.88 94 LEU A C 1
ATOM 717 O O . LEU A 1 94 ? 15.282 8.486 8.507 1.00 90.88 94 LEU A O 1
ATOM 721 N N . LEU A 1 95 ? 16.562 10.284 8.079 1.00 92.88 95 LEU A N 1
ATOM 722 C CA . LEU A 1 95 ? 15.879 11.156 9.032 1.00 92.88 95 LEU A CA 1
ATOM 723 C C . LEU A 1 95 ? 14.382 11.294 8.708 1.00 92.88 95 LEU A C 1
ATOM 725 O O . LEU A 1 95 ? 13.543 11.151 9.596 1.00 92.88 95 LEU A O 1
ATOM 729 N N . SER A 1 96 ? 14.043 11.524 7.436 1.00 90.75 96 SER A N 1
ATOM 730 C CA . SER A 1 96 ? 12.646 11.633 6.994 1.00 90.75 96 SER A CA 1
ATOM 731 C C . SER A 1 96 ? 11.870 10.328 7.186 1.00 90.75 96 SER A C 1
ATOM 733 O O . SER A 1 96 ? 10.723 10.364 7.643 1.00 90.75 96 SER A O 1
ATOM 735 N N . TYR A 1 97 ? 12.501 9.180 6.925 1.00 90.88 97 TYR A N 1
ATOM 736 C CA . TYR A 1 97 ? 11.900 7.867 7.145 1.00 90.88 97 TYR A CA 1
ATOM 737 C C . TYR A 1 97 ? 11.636 7.597 8.633 1.00 90.88 97 TYR A C 1
ATOM 739 O O . TYR A 1 97 ? 10.536 7.176 8.996 1.00 90.88 97 TYR A O 1
ATOM 747 N N . CYS A 1 98 ? 12.596 7.899 9.515 1.00 94.62 98 CYS A N 1
ATOM 748 C CA . CYS A 1 98 ? 12.432 7.743 10.962 1.00 94.62 98 CYS A CA 1
ATOM 749 C C . CYS A 1 98 ? 11.315 8.631 11.520 1.00 94.62 98 CYS A C 1
ATOM 751 O O . CYS A 1 98 ? 10.490 8.150 12.294 1.00 94.62 98 CYS A O 1
ATOM 753 N N . ILE A 1 99 ? 11.257 9.901 11.110 1.00 96.06 99 ILE A N 1
ATOM 754 C CA . ILE A 1 99 ? 10.222 10.838 11.571 1.00 96.06 99 ILE A CA 1
ATOM 755 C C . ILE A 1 99 ? 8.838 10.386 11.090 1.00 96.06 99 ILE A C 1
ATOM 757 O O . ILE A 1 99 ? 7.907 10.310 11.889 1.00 96.06 99 ILE A O 1
ATOM 761 N N . SER A 1 100 ? 8.706 10.027 9.810 1.00 93.25 100 SER A N 1
ATOM 762 C CA . SER A 1 100 ? 7.425 9.591 9.236 1.00 93.25 100 SER A CA 1
ATOM 763 C C . SER A 1 100 ? 6.926 8.300 9.884 1.00 93.25 100 SER A C 1
ATOM 765 O O . SER A 1 100 ? 5.763 8.207 10.272 1.00 93.25 100 SER A O 1
ATOM 767 N N . THR A 1 101 ? 7.820 7.326 10.079 1.00 93.06 101 THR A N 1
ATOM 768 C CA . THR A 1 101 ? 7.477 6.051 10.725 1.00 93.06 101 THR A CA 1
ATOM 769 C C . THR A 1 101 ? 7.089 6.255 12.186 1.00 93.06 101 THR A C 1
ATOM 771 O O . THR A 1 101 ? 6.142 5.630 12.649 1.00 93.06 101 THR A O 1
ATOM 774 N N . LEU A 1 102 ? 7.758 7.156 12.915 1.00 96.75 102 LEU A N 1
ATOM 775 C CA . LEU A 1 102 ? 7.415 7.461 14.305 1.00 96.75 102 LEU A CA 1
ATOM 776 C C . LEU A 1 102 ? 6.017 8.083 14.428 1.00 96.75 102 LEU A C 1
ATOM 778 O O . LEU A 1 102 ? 5.242 7.673 15.289 1.00 96.75 102 LEU A O 1
ATOM 782 N N . LEU A 1 103 ? 5.660 9.018 13.545 1.00 96.19 103 LEU A N 1
ATOM 783 C CA . LEU A 1 103 ? 4.316 9.607 13.521 1.00 96.19 103 LEU A CA 1
ATOM 784 C C . LEU A 1 103 ? 3.236 8.553 13.238 1.00 96.19 103 LEU A C 1
ATOM 786 O O . LEU A 1 103 ? 2.223 8.500 13.936 1.00 96.19 103 LEU A O 1
ATOM 790 N N . ILE A 1 104 ? 3.469 7.683 12.253 1.00 93.94 104 ILE A N 1
ATOM 791 C CA . ILE A 1 104 ? 2.530 6.610 11.893 1.00 93.94 104 ILE A CA 1
ATOM 792 C C . ILE A 1 104 ? 2.436 5.558 13.008 1.00 93.94 104 ILE A C 1
ATOM 794 O O . ILE A 1 104 ? 1.346 5.052 13.278 1.00 93.94 104 ILE A O 1
ATOM 798 N N . LEU A 1 105 ? 3.542 5.253 13.696 1.00 94.56 105 LEU A N 1
ATOM 799 C CA . LEU A 1 105 ? 3.569 4.339 14.840 1.00 94.56 105 LEU A CA 1
ATOM 800 C C . LEU A 1 105 ? 2.667 4.854 15.967 1.00 94.56 105 LEU A C 1
ATOM 802 O O . LEU A 1 105 ? 1.833 4.103 16.473 1.00 94.56 105 LEU A O 1
ATOM 806 N N . LEU A 1 106 ? 2.797 6.133 16.331 1.00 95.81 106 LEU A N 1
ATOM 807 C CA . LEU A 1 106 ? 1.958 6.756 17.358 1.00 95.81 106 LEU A CA 1
ATOM 808 C C . LEU A 1 106 ? 0.477 6.728 16.964 1.00 95.81 106 LEU A C 1
ATOM 810 O O . LEU A 1 106 ? -0.360 6.326 17.771 1.00 95.81 106 LEU A O 1
ATOM 814 N N . LEU A 1 107 ? 0.158 7.069 15.711 1.00 93.25 107 LEU A N 1
ATOM 815 C CA . LEU A 1 107 ? -1.210 7.017 15.188 1.00 93.25 107 LEU A CA 1
ATOM 816 C C . LEU A 1 107 ? -1.796 5.597 15.232 1.00 93.25 107 LEU A C 1
ATOM 818 O O . LEU A 1 107 ? -2.932 5.401 15.666 1.00 93.25 107 LEU A O 1
ATOM 822 N N . THR A 1 108 ? -1.020 4.601 14.805 1.00 91.62 108 THR A N 1
ATOM 823 C CA . THR A 1 108 ? -1.452 3.195 14.770 1.00 91.62 108 THR A CA 1
ATOM 824 C C . THR A 1 108 ? -1.641 2.646 16.179 1.00 91.62 108 THR A C 1
ATOM 826 O O . THR A 1 108 ? -2.585 1.901 16.419 1.00 91.62 108 THR A O 1
ATOM 829 N N . THR A 1 109 ? -0.791 3.054 17.125 1.00 92.75 109 THR A N 1
ATOM 830 C CA . THR A 1 109 ? -0.886 2.641 18.532 1.00 92.75 109 THR A CA 1
ATOM 831 C C . THR A 1 109 ? -2.129 3.240 19.188 1.00 92.75 109 THR A C 1
ATOM 833 O O . THR A 1 109 ? -2.919 2.500 19.767 1.00 92.75 109 THR A O 1
ATOM 836 N N . ALA A 1 110 ? -2.375 4.542 19.005 1.00 90.94 110 ALA A N 1
ATOM 837 C CA . ALA A 1 110 ? -3.580 5.211 19.503 1.00 90.94 110 ALA A CA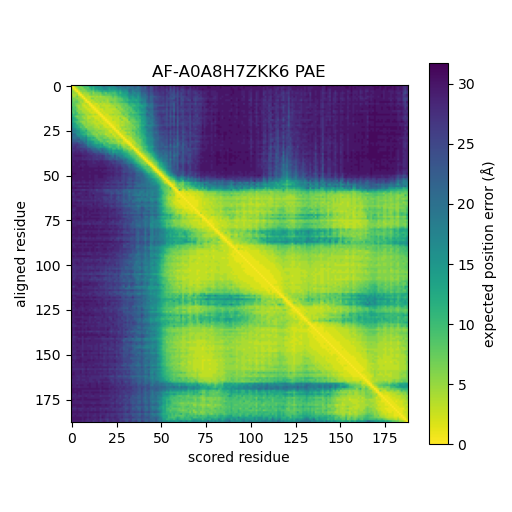 1
ATOM 838 C C . ALA A 1 110 ? -4.865 4.612 18.903 1.00 90.94 110 ALA A C 1
ATOM 840 O O . ALA A 1 110 ? -5.839 4.358 19.610 1.00 90.94 110 ALA A O 1
ATOM 841 N N . THR A 1 111 ? -4.852 4.323 17.599 1.00 88.62 111 THR A N 1
ATOM 842 C CA . THR A 1 111 ? -5.972 3.641 16.936 1.00 88.62 111 THR A CA 1
ATOM 843 C C . THR A 1 111 ? -6.146 2.224 17.485 1.00 88.62 111 THR A C 1
ATOM 845 O O . THR A 1 111 ? -7.267 1.809 17.753 1.00 88.62 111 THR A O 1
ATOM 848 N N . GLY A 1 112 ? -5.053 1.490 17.708 1.00 88.44 112 GLY A N 1
ATOM 849 C CA . GLY A 1 112 ? -5.066 0.134 18.255 1.00 88.44 112 GLY A CA 1
ATOM 850 C C . GLY A 1 112 ? -5.675 0.053 19.655 1.00 88.44 112 GLY A C 1
ATOM 851 O O . GLY A 1 112 ? -6.521 -0.807 19.897 1.00 88.44 112 GLY A O 1
ATOM 852 N N . GLU A 1 113 ? -5.323 0.978 20.552 1.00 89.50 113 GLU A N 1
ATOM 853 C CA . GLU A 1 113 ? -5.943 1.079 21.881 1.00 89.50 113 GLU A CA 1
ATOM 854 C C . GLU A 1 113 ? -7.454 1.301 21.763 1.00 89.50 113 GLU A C 1
ATOM 856 O O . GLU A 1 113 ? -8.252 0.602 22.392 1.00 89.50 113 GLU A O 1
ATOM 861 N N . MET A 1 114 ? -7.858 2.208 20.876 1.00 88.19 114 MET A N 1
ATOM 862 C CA . MET A 1 114 ? -9.258 2.553 20.676 1.00 88.19 114 MET A CA 1
ATOM 863 C C . MET A 1 114 ? -10.073 1.393 20.056 1.00 88.19 114 MET A C 1
ATOM 865 O O . MET A 1 114 ? -11.219 1.175 20.452 1.00 88.19 114 MET A O 1
ATOM 869 N N . VAL A 1 115 ? -9.476 0.583 19.170 1.00 86.62 115 VAL A N 1
ATOM 870 C CA . VAL A 1 115 ? -10.089 -0.647 18.617 1.00 86.62 115 VAL A CA 1
ATOM 871 C C . VAL A 1 115 ? -10.185 -1.757 19.658 1.00 86.62 115 VAL A C 1
ATOM 873 O O . VAL A 1 115 ? -11.168 -2.497 19.680 1.00 86.62 115 VAL A O 1
ATOM 876 N N . SER A 1 116 ? -9.188 -1.875 20.537 1.00 85.44 116 SER A N 1
ATOM 877 C CA . SER A 1 116 ? -9.200 -2.869 21.614 1.00 85.44 116 SER A CA 1
ATOM 878 C C . SER A 1 116 ? -10.269 -2.574 22.673 1.00 85.44 116 SER A C 1
ATOM 880 O O . SER A 1 116 ? -10.844 -3.502 23.237 1.00 85.44 116 SER A O 1
ATOM 882 N N . TYR A 1 117 ? -10.580 -1.293 22.900 1.00 84.88 117 TYR A N 1
ATOM 883 C CA . TYR A 1 117 ? -11.646 -0.864 23.805 1.00 84.88 117 TYR A CA 1
ATOM 884 C C . TYR A 1 117 ? -13.045 -1.134 23.236 1.00 84.88 117 TYR A C 1
ATOM 886 O O . TYR A 1 117 ? -13.941 -1.560 23.965 1.00 84.88 117 TYR A O 1
ATOM 894 N N . MET A 1 118 ? -13.244 -0.892 21.937 1.00 83.12 118 MET A N 1
ATOM 895 C CA . MET A 1 118 ? -14.529 -1.091 21.274 1.00 83.12 118 MET A CA 1
ATOM 896 C C . MET A 1 118 ? -14.337 -1.739 19.895 1.00 83.12 118 MET A C 1
ATOM 898 O O . MET A 1 118 ? -14.129 -1.030 18.907 1.00 83.12 118 MET A O 1
ATOM 902 N N . PRO A 1 119 ? -14.452 -3.074 19.799 1.00 80.69 119 PRO A N 1
ATOM 903 C CA . PRO A 1 119 ? -14.343 -3.766 18.525 1.00 80.69 119 PRO A CA 1
ATOM 904 C C . PRO A 1 119 ? -15.580 -3.465 17.676 1.00 80.69 119 PRO A C 1
ATOM 906 O O . PRO A 1 119 ? -16.676 -3.959 17.933 1.00 80.69 119 PRO A O 1
ATOM 909 N N . VAL A 1 120 ? -15.398 -2.622 16.665 1.00 77.62 120 VAL A N 1
ATOM 910 C CA . VAL A 1 120 ? -16.397 -2.328 15.635 1.00 77.62 120 VAL A CA 1
ATOM 911 C C . VAL A 1 120 ? -15.839 -2.698 14.271 1.00 77.62 120 VAL A C 1
ATOM 913 O O . VAL A 1 120 ? -14.631 -2.613 14.034 1.00 77.62 120 VAL A O 1
ATOM 916 N N . ASP A 1 121 ? -16.726 -3.091 13.364 1.00 73.56 121 ASP A N 1
ATOM 917 C CA . ASP A 1 121 ? -16.377 -3.246 11.955 1.00 73.56 121 ASP A CA 1
ATOM 918 C C . ASP A 1 121 ? -15.840 -1.916 11.407 1.00 73.56 121 ASP A C 1
ATOM 920 O O . ASP A 1 121 ? -16.227 -0.858 11.895 1.00 73.56 121 ASP A O 1
ATOM 924 N N . ALA A 1 122 ? -14.940 -1.951 10.418 1.00 74.81 122 ALA A N 1
ATOM 925 C CA . ALA A 1 122 ? -14.314 -0.754 9.832 1.00 74.81 122 ALA A CA 1
ATOM 926 C C . ALA A 1 122 ? -13.848 0.277 10.890 1.00 74.81 122 ALA A C 1
ATOM 928 O O . ALA A 1 122 ? -14.357 1.403 10.925 1.00 74.81 122 ALA A O 1
ATOM 929 N N . PRO A 1 123 ? -12.886 -0.099 11.755 1.00 75.12 123 PRO A N 1
ATOM 930 C CA . PRO A 1 123 ? -12.630 0.579 13.017 1.00 75.12 123 PRO A CA 1
ATOM 931 C C . PRO A 1 123 ? -12.452 2.086 12.865 1.00 75.12 123 PRO A C 1
ATOM 933 O O . PRO A 1 123 ? -13.250 2.849 13.388 1.00 75.12 123 PRO A O 1
ATOM 936 N N . PHE A 1 124 ? -11.491 2.540 12.064 1.00 81.44 124 PHE A N 1
ATOM 937 C CA . PHE A 1 124 ? -11.181 3.968 11.957 1.00 81.44 124 PHE A CA 1
ATOM 938 C C . PHE A 1 124 ? -12.309 4.827 11.350 1.00 81.44 124 PHE A C 1
ATOM 940 O O . PHE A 1 124 ? -12.405 6.004 11.688 1.00 81.44 124 PHE A O 1
ATOM 947 N N . LEU A 1 125 ? -13.173 4.263 10.497 1.00 85.56 125 LEU A N 1
ATOM 948 C CA . LEU A 1 125 ? -14.296 4.988 9.885 1.00 85.56 125 LEU A CA 1
ATOM 949 C C . LEU A 1 125 ? -15.462 5.097 10.871 1.00 85.56 125 LEU A C 1
ATOM 951 O O . LEU A 1 125 ? -15.891 6.196 11.209 1.00 85.56 125 LEU A O 1
ATOM 955 N N . ASN A 1 126 ? -15.904 3.970 11.428 1.00 82.81 126 ASN A N 1
ATOM 956 C CA . ASN A 1 126 ? -17.039 3.939 12.355 1.00 82.81 126 ASN A CA 1
ATOM 957 C C . ASN A 1 126 ? -16.718 4.597 13.707 1.00 82.81 126 ASN A C 1
ATOM 959 O O . ASN A 1 126 ? -17.598 5.127 14.389 1.00 82.81 126 ASN A O 1
ATOM 963 N N . MET A 1 127 ? -15.448 4.599 14.109 1.00 83.94 127 MET A N 1
ATOM 964 C CA . MET A 1 127 ? -14.989 5.294 15.312 1.00 83.94 127 MET A CA 1
ATOM 965 C C . MET A 1 127 ? -15.047 6.815 15.156 1.00 83.94 127 MET A C 1
ATOM 967 O O . MET A 1 127 ? -15.336 7.508 16.132 1.00 83.94 127 MET A O 1
ATOM 971 N N . ALA A 1 128 ? -14.858 7.335 13.939 1.00 82.81 128 ALA A N 1
ATOM 972 C CA . ALA A 1 128 ? -14.971 8.761 13.651 1.00 82.81 128 ALA A CA 1
ATOM 973 C C . ALA A 1 128 ? -16.400 9.281 13.896 1.00 82.81 128 ALA A C 1
ATOM 975 O O . ALA A 1 128 ? -16.573 10.345 14.491 1.00 82.81 128 ALA A O 1
ATOM 976 N N . GLY A 1 129 ? -17.420 8.503 13.528 1.00 82.62 129 GLY A N 1
ATOM 977 C CA . GLY A 1 129 ? -18.821 8.861 13.768 1.00 82.62 129 GLY A CA 1
ATOM 978 C C . GLY A 1 129 ? -19.260 8.761 15.217 1.00 82.62 129 GLY A C 1
ATOM 979 O O . GLY A 1 129 ? -20.077 9.555 15.676 1.00 82.62 129 GLY A O 1
ATOM 980 N N . ARG A 1 130 ? -18.689 7.807 15.961 1.00 81.56 130 ARG A N 1
ATOM 981 C CA . ARG A 1 130 ? -19.013 7.600 17.379 1.00 81.56 130 ARG A CA 1
ATOM 982 C C . ARG A 1 130 ? -18.322 8.585 18.319 1.00 81.56 130 ARG A C 1
ATOM 984 O O . ARG A 1 130 ? -18.885 8.885 19.366 1.00 81.56 130 ARG A O 1
ATOM 991 N N . VAL A 1 131 ? -17.115 9.049 17.988 1.00 83.06 131 VAL A N 1
ATOM 992 C CA . VAL A 1 131 ? -16.329 9.943 18.862 1.00 83.06 131 VAL A CA 1
ATOM 993 C C . VAL A 1 131 ? -16.488 11.417 18.519 1.00 83.06 131 VAL A C 1
ATOM 995 O O . VAL A 1 131 ? -16.403 12.245 19.423 1.00 83.06 131 VAL A O 1
ATOM 998 N N . ILE A 1 132 ? -16.698 11.755 17.245 1.00 85.75 132 ILE A N 1
ATOM 999 C CA . ILE A 1 132 ? -16.751 13.149 16.795 1.00 85.75 132 ILE A CA 1
ATOM 1000 C C . ILE A 1 132 ? -18.183 13.513 16.417 1.00 85.75 132 ILE A C 1
ATOM 1002 O O . ILE A 1 132 ? -18.844 14.219 17.172 1.00 85.75 132 ILE A O 1
ATOM 1006 N N . ASP A 1 133 ? -18.640 13.052 15.251 1.00 89.69 133 ASP A N 1
ATOM 1007 C CA . ASP A 1 133 ? -19.976 13.328 14.721 1.00 89.69 133 ASP A CA 1
ATOM 1008 C C . ASP A 1 133 ? -20.255 12.460 13.473 1.00 89.69 133 ASP A C 1
ATOM 1010 O O . ASP A 1 133 ? -19.330 12.232 12.679 1.00 89.69 133 ASP A O 1
ATOM 1014 N N . PRO A 1 134 ? -21.507 12.034 13.215 1.00 88.06 134 PRO A N 1
ATOM 1015 C CA . PRO A 1 134 ? -21.863 11.305 11.995 1.00 88.06 134 PRO A CA 1
ATOM 1016 C C . PRO A 1 134 ? -21.548 12.053 10.686 1.00 88.06 134 PRO A C 1
ATOM 1018 O O . PRO A 1 134 ? -21.268 11.420 9.667 1.00 88.06 134 PRO A O 1
ATOM 1021 N N . ALA A 1 135 ? -21.540 13.393 10.667 1.00 88.81 135 ALA A N 1
ATOM 1022 C CA . ALA A 1 135 ? -21.139 14.142 9.472 1.00 88.81 135 ALA A CA 1
ATOM 1023 C C . ALA A 1 135 ? -19.633 14.006 9.184 1.00 88.81 135 ALA A C 1
ATOM 1025 O O . ALA A 1 135 ? -19.216 13.971 8.022 1.00 88.81 135 ALA A O 1
ATOM 1026 N N . PHE A 1 136 ? -18.811 13.891 10.231 1.00 88.12 136 PHE A N 1
ATOM 1027 C CA . PHE A 1 136 ? -17.368 13.693 10.104 1.00 88.12 136 PHE A CA 1
ATOM 1028 C C . PHE A 1 136 ? -17.024 12.273 9.627 1.00 88.12 136 PHE A C 1
ATOM 1030 O O . PHE A 1 136 ? -16.102 12.089 8.828 1.00 88.12 136 PHE A O 1
ATOM 1037 N N . GLU A 1 137 ? -17.807 11.273 10.036 1.00 88.56 137 GLU A N 1
ATOM 1038 C CA . GLU A 1 137 ? -17.738 9.908 9.498 1.00 88.56 137 GLU A CA 1
ATOM 1039 C C . GLU A 1 137 ? -17.963 9.887 7.985 1.00 88.56 137 GLU A C 1
ATOM 1041 O O . GLU A 1 137 ? -17.149 9.339 7.240 1.00 88.56 137 GLU A O 1
ATOM 1046 N N . ALA A 1 138 ? -19.025 10.543 7.508 1.00 89.69 138 ALA A N 1
ATOM 1047 C CA . ALA A 1 138 ? -19.319 10.612 6.080 1.00 89.69 138 ALA A CA 1
ATOM 1048 C C . ALA A 1 138 ? -18.204 11.337 5.304 1.00 89.69 138 ALA A C 1
ATOM 1050 O O . ALA A 1 138 ? -17.758 10.860 4.258 1.00 89.69 138 ALA A O 1
ATOM 1051 N N . ALA A 1 139 ? -17.702 12.459 5.832 1.00 92.12 139 ALA A N 1
ATOM 1052 C CA . ALA A 1 139 ? -16.629 13.223 5.198 1.00 92.12 139 ALA A CA 1
ATOM 1053 C C . ALA A 1 139 ? -15.306 12.436 5.114 1.00 92.12 139 ALA A C 1
ATOM 1055 O O . ALA A 1 139 ? -14.677 12.391 4.053 1.00 92.12 139 ALA A O 1
ATOM 1056 N N . SER A 1 140 ? -14.891 11.790 6.206 1.00 89.75 140 SER A N 1
ATOM 1057 C CA . SER A 1 140 ? -13.662 10.984 6.256 1.00 89.75 140 SER A CA 1
ATOM 1058 C C . SER A 1 140 ? -13.758 9.717 5.404 1.00 89.75 140 SER A C 1
ATOM 1060 O O . SER A 1 140 ? -12.783 9.356 4.749 1.00 89.75 140 SER A O 1
ATOM 1062 N N . SER A 1 141 ? -14.939 9.102 5.312 1.00 90.38 141 SER A N 1
ATOM 1063 C CA . SER A 1 141 ? -15.192 7.954 4.432 1.00 90.38 141 SER A CA 1
ATOM 1064 C C . SER A 1 141 ? -15.039 8.309 2.957 1.00 90.38 141 SER A C 1
ATOM 1066 O O . SER A 1 141 ? -14.363 7.598 2.212 1.00 90.38 141 SER A O 1
ATOM 1068 N N . VAL A 1 142 ? -15.614 9.437 2.524 1.00 92.31 142 VAL A N 1
ATOM 1069 C CA . VAL A 1 142 ? -15.464 9.911 1.139 1.00 92.31 142 VAL A CA 1
ATOM 1070 C C . VAL A 1 142 ? -14.014 10.307 0.861 1.00 92.31 142 VAL A C 1
ATOM 1072 O O . VAL A 1 142 ? -13.484 9.970 -0.195 1.00 92.31 142 VAL A O 1
ATOM 1075 N N . ASN A 1 143 ? -13.339 10.958 1.812 1.00 92.62 143 ASN A N 1
ATOM 1076 C CA . ASN A 1 143 ? -11.921 11.293 1.681 1.00 92.62 143 ASN A CA 1
ATOM 1077 C C . ASN A 1 143 ? -11.049 10.036 1.519 1.00 92.62 143 ASN A C 1
ATOM 1079 O O . ASN A 1 143 ? -10.234 9.963 0.599 1.00 92.62 143 ASN A O 1
ATOM 1083 N N . PHE A 1 144 ? -11.281 9.023 2.354 1.00 91.25 144 PHE A N 1
ATOM 1084 C CA . PHE A 1 144 ? -10.578 7.748 2.289 1.00 91.25 144 PHE A CA 1
ATOM 1085 C C . PHE A 1 144 ? -10.844 7.016 0.968 1.00 91.25 144 PHE A C 1
ATOM 1087 O O . PHE A 1 144 ? -9.912 6.509 0.348 1.00 91.25 144 PHE A O 1
ATOM 1094 N N . TRP A 1 145 ? -12.089 7.017 0.485 1.00 92.31 145 TRP A N 1
ATOM 1095 C CA . TRP A 1 145 ? -12.439 6.417 -0.803 1.00 92.31 145 TRP A CA 1
ATOM 1096 C C . TRP A 1 145 ? -11.748 7.110 -1.986 1.00 92.31 145 TRP A C 1
ATOM 1098 O O . TRP A 1 145 ? -11.227 6.434 -2.878 1.00 92.31 145 TRP A O 1
ATOM 1108 N N . ILE A 1 146 ? -11.683 8.446 -1.986 1.00 95.00 146 ILE A N 1
ATOM 1109 C CA . ILE A 1 146 ? -10.960 9.213 -3.012 1.00 95.00 146 ILE A CA 1
ATOM 1110 C C . ILE A 1 146 ? -9.467 8.877 -2.968 1.00 95.00 146 ILE A C 1
ATOM 1112 O O . ILE A 1 146 ? -8.877 8.588 -4.009 1.00 95.00 146 ILE A O 1
ATOM 1116 N N . MET A 1 147 ? -8.863 8.860 -1.776 1.00 92.56 147 MET A N 1
ATOM 1117 C CA . MET A 1 147 ? -7.459 8.484 -1.602 1.00 92.56 147 MET A CA 1
ATOM 1118 C C . MET A 1 147 ? -7.197 7.068 -2.133 1.00 92.56 147 MET A C 1
ATOM 1120 O O . MET A 1 147 ? -6.262 6.866 -2.905 1.00 92.56 147 MET A O 1
ATOM 1124 N N . GLN A 1 148 ? -8.056 6.105 -1.791 1.00 90.75 148 GLN A N 1
ATOM 1125 C CA . GLN A 1 148 ? -7.918 4.725 -2.250 1.00 90.75 148 GLN A CA 1
ATOM 1126 C C . GLN A 1 148 ? -8.048 4.603 -3.773 1.00 90.75 148 GLN A C 1
ATOM 1128 O O . GLN A 1 148 ? -7.310 3.848 -4.404 1.00 90.75 148 GLN A O 1
ATOM 1133 N N . SER A 1 149 ? -8.947 5.381 -4.375 1.00 93.00 149 SER A N 1
ATOM 1134 C CA . SER A 1 149 ? -9.153 5.405 -5.826 1.00 93.00 149 SER A CA 1
ATOM 1135 C C . SER A 1 149 ? -7.954 5.994 -6.573 1.00 93.00 149 SER A C 1
ATOM 1137 O O . SER A 1 149 ? -7.621 5.524 -7.659 1.00 93.00 149 SER A O 1
ATOM 1139 N N . LEU A 1 150 ? -7.272 6.985 -5.990 1.00 92.69 150 LEU A N 1
ATOM 1140 C CA . LEU A 1 150 ? -6.075 7.606 -6.568 1.00 92.69 150 LEU A CA 1
ATOM 1141 C C . LEU A 1 150 ? -4.825 6.716 -6.499 1.00 92.69 150 LEU A C 1
ATOM 1143 O O . LEU A 1 150 ? -3.909 6.911 -7.299 1.00 92.69 150 LEU A O 1
ATOM 1147 N N . TYR A 1 151 ? -4.788 5.704 -5.627 1.00 89.81 151 TYR A N 1
ATOM 1148 C CA . TYR A 1 151 ? -3.684 4.740 -5.622 1.00 89.81 151 TYR A CA 1
ATOM 1149 C C . TYR A 1 151 ? -3.647 3.882 -6.890 1.00 89.81 151 TYR A C 1
ATOM 1151 O O . TYR A 1 151 ? -2.569 3.563 -7.375 1.00 89.81 151 TYR A O 1
ATOM 1159 N N . ILE A 1 152 ? -4.796 3.564 -7.491 1.00 89.00 152 ILE A N 1
ATOM 1160 C CA . ILE A 1 152 ? -4.852 2.735 -8.704 1.00 89.00 152 ILE A CA 1
ATOM 1161 C C . ILE A 1 152 ? -4.052 3.357 -9.870 1.00 89.00 152 ILE A C 1
ATOM 1163 O O . ILE A 1 152 ? -3.160 2.685 -10.393 1.00 89.00 152 ILE A O 1
ATOM 1167 N N . PRO A 1 153 ? -4.293 4.616 -10.297 1.00 88.94 153 PRO A N 1
ATOM 1168 C CA . PRO A 1 153 ? -3.488 5.241 -11.348 1.00 88.94 153 PRO A CA 1
ATOM 1169 C C . PRO A 1 153 ? -2.032 5.486 -10.928 1.00 88.94 153 PRO A C 1
ATOM 1171 O O . PRO A 1 153 ? -1.143 5.454 -11.785 1.00 88.94 153 PRO A O 1
ATOM 1174 N N . PHE A 1 154 ? -1.767 5.689 -9.632 1.00 89.50 154 PHE A N 1
ATOM 1175 C CA . PHE A 1 154 ? -0.403 5.787 -9.111 1.00 89.50 154 PHE A CA 1
ATOM 1176 C C . PHE A 1 154 ? 0.382 4.488 -9.342 1.00 89.50 154 PHE A C 1
ATOM 1178 O O . PHE A 1 154 ? 1.470 4.538 -9.913 1.00 89.50 154 PHE A O 1
ATOM 1185 N N . GLU A 1 155 ? -0.192 3.329 -9.010 1.00 89.12 155 GLU A N 1
ATOM 1186 C CA . GLU A 1 155 ? 0.433 2.019 -9.242 1.00 89.12 155 GLU A CA 1
ATOM 1187 C C . GLU A 1 155 ? 0.701 1.769 -10.731 1.00 89.12 155 GLU A C 1
ATOM 1189 O O . GLU A 1 155 ? 1.767 1.286 -11.111 1.00 89.12 155 GLU A O 1
ATOM 1194 N N . ILE A 1 156 ? -0.233 2.157 -11.606 1.00 88.38 156 ILE A N 1
ATOM 1195 C CA . ILE A 1 156 ? -0.045 2.005 -13.055 1.00 88.38 156 ILE A CA 1
ATOM 1196 C C . ILE A 1 156 ? 1.129 2.866 -13.551 1.00 88.38 156 ILE A C 1
ATOM 1198 O O . ILE A 1 156 ? 1.944 2.410 -14.356 1.00 88.38 156 ILE A O 1
ATOM 1202 N N . THR A 1 157 ? 1.249 4.095 -13.046 1.00 89.00 157 THR A N 1
ATOM 1203 C CA . THR A 1 157 ? 2.353 5.003 -13.397 1.00 89.00 157 THR A CA 1
ATOM 1204 C C . THR A 1 157 ? 3.690 4.498 -12.846 1.00 89.00 157 THR A C 1
ATOM 1206 O O . THR A 1 157 ? 4.707 4.574 -13.535 1.00 89.00 157 THR A O 1
ATOM 1209 N N . ALA A 1 158 ? 3.695 3.919 -11.643 1.00 88.44 158 ALA A N 1
ATOM 1210 C CA . ALA A 1 158 ? 4.875 3.307 -11.037 1.00 88.44 158 ALA A CA 1
ATOM 1211 C C . ALA A 1 158 ? 5.406 2.127 -11.868 1.00 88.44 158 ALA A C 1
ATOM 1213 O O . ALA A 1 158 ? 6.597 2.077 -12.179 1.00 88.44 158 ALA A O 1
ATOM 1214 N N . VAL A 1 159 ? 4.525 1.211 -12.288 1.00 88.00 159 VAL A N 1
ATOM 1215 C CA . VAL A 1 159 ? 4.890 0.080 -13.161 1.00 88.00 159 VAL A CA 1
ATOM 1216 C C . VAL A 1 159 ? 5.407 0.574 -14.512 1.00 88.00 159 VAL A C 1
ATOM 1218 O O . VAL A 1 159 ? 6.391 0.053 -15.031 1.00 88.00 159 VAL A O 1
ATOM 1221 N N . ASN A 1 160 ? 4.788 1.608 -15.077 1.00 88.38 160 ASN A N 1
ATOM 1222 C CA . ASN A 1 160 ? 5.254 2.216 -16.319 1.00 88.38 160 ASN A CA 1
ATOM 1223 C C . ASN A 1 160 ? 6.701 2.732 -16.173 1.00 88.38 160 ASN A C 1
ATOM 1225 O O . ASN A 1 160 ? 7.580 2.342 -16.943 1.00 88.38 160 ASN A O 1
ATOM 1229 N N . GLY A 1 161 ? 6.972 3.500 -15.113 1.00 86.06 161 GLY A N 1
ATOM 1230 C CA . GLY A 1 161 ? 8.311 4.008 -14.810 1.00 86.06 161 GLY A CA 1
ATOM 1231 C C . GLY A 1 161 ? 9.351 2.903 -14.603 1.00 86.06 161 GLY A C 1
ATOM 1232 O O . GLY A 1 161 ? 10.483 3.034 -15.065 1.00 86.06 161 GLY A O 1
ATOM 1233 N N . ILE A 1 162 ? 8.976 1.786 -13.969 1.00 86.31 162 ILE A N 1
ATOM 1234 C CA . ILE A 1 162 ? 9.927 0.696 -13.714 1.00 86.31 162 ILE A CA 1
ATOM 1235 C C . ILE A 1 162 ? 10.307 -0.073 -14.978 1.00 86.31 162 ILE A C 1
ATOM 1237 O O . ILE A 1 162 ? 11.435 -0.539 -15.089 1.00 86.31 162 ILE A O 1
ATOM 1241 N N . ILE A 1 163 ? 9.398 -0.210 -15.943 1.00 87.50 163 ILE A N 1
ATOM 1242 C CA . ILE A 1 163 ? 9.713 -0.882 -17.209 1.00 87.50 163 ILE A CA 1
ATOM 1243 C C . ILE A 1 163 ? 10.559 0.052 -18.091 1.00 87.50 163 ILE A C 1
ATOM 1245 O O . ILE A 1 163 ? 11.510 -0.414 -18.720 1.00 87.50 163 ILE A O 1
ATOM 1249 N N . HIS A 1 164 ? 10.281 1.362 -18.073 1.00 85.94 164 HIS A N 1
ATOM 1250 C CA . HIS A 1 164 ? 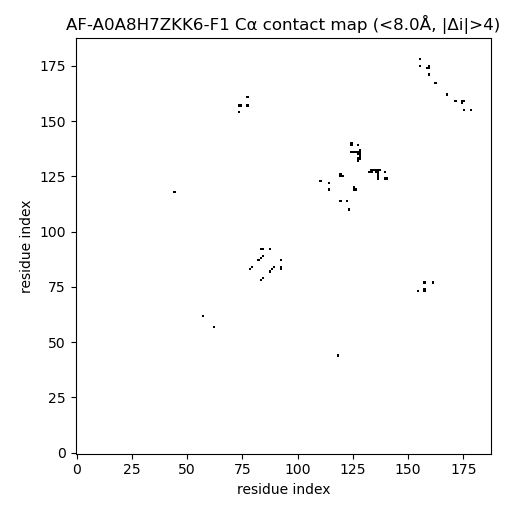11.124 2.372 -18.730 1.00 85.94 164 HIS A CA 1
ATOM 1251 C C . HIS A 1 164 ? 12.564 2.385 -18.213 1.00 85.94 164 HIS A C 1
ATOM 1253 O O . HIS A 1 164 ? 13.492 2.552 -18.993 1.00 85.94 164 HIS A O 1
ATOM 1259 N N . PHE A 1 165 ? 12.786 2.073 -16.933 1.00 82.88 165 PHE A N 1
ATOM 1260 C CA . PHE A 1 165 ? 14.145 1.928 -16.403 1.00 82.88 165 PHE A CA 1
ATOM 1261 C C . PHE A 1 165 ? 15.005 0.902 -17.176 1.00 82.88 165 PHE A C 1
ATOM 1263 O O . PHE A 1 165 ? 16.219 1.069 -17.260 1.00 82.88 165 PHE A O 1
ATOM 1270 N N . TRP A 1 166 ? 14.401 -0.151 -17.743 1.00 85.75 166 TRP A N 1
ATOM 1271 C CA . TRP A 1 166 ? 15.122 -1.208 -18.470 1.00 85.75 166 TRP A CA 1
ATOM 1272 C C . TRP A 1 166 ? 15.035 -1.089 -19.994 1.00 85.75 166 TRP A C 1
ATOM 1274 O O . TRP A 1 166 ? 15.919 -1.589 -20.693 1.00 85.75 166 TRP A O 1
ATOM 1284 N N . ARG A 1 167 ? 13.968 -0.487 -20.528 1.00 84.88 167 ARG A N 1
ATOM 1285 C CA . ARG A 1 167 ? 13.755 -0.333 -21.970 1.00 84.88 167 ARG A CA 1
ATOM 1286 C C . ARG A 1 167 ? 12.889 0.888 -22.254 1.00 84.88 167 ARG A C 1
ATOM 1288 O O . ARG A 1 167 ? 11.747 0.928 -21.817 1.00 84.88 167 ARG A O 1
ATOM 1295 N N . ASP A 1 168 ? 13.373 1.793 -23.099 1.00 80.44 168 ASP A N 1
ATOM 1296 C CA . ASP A 1 168 ? 12.633 3.004 -23.487 1.00 80.44 168 ASP A CA 1
ATOM 1297 C C . ASP A 1 168 ? 11.969 2.931 -24.872 1.00 80.44 168 ASP A C 1
ATOM 1299 O O . ASP A 1 168 ? 11.238 3.833 -25.271 1.00 80.44 168 ASP A O 1
ATOM 1303 N N . ASP A 1 169 ? 12.161 1.831 -25.603 1.00 81.25 169 ASP A N 1
ATOM 1304 C CA . ASP A 1 169 ? 11.763 1.726 -27.016 1.00 81.25 169 ASP A CA 1
ATOM 1305 C C . ASP A 1 169 ? 10.266 1.446 -27.264 1.00 81.25 169 ASP A C 1
ATOM 1307 O O . ASP A 1 169 ? 9.887 1.087 -28.382 1.00 81.25 169 ASP A O 1
ATOM 1311 N N . TYR A 1 170 ? 9.395 1.517 -26.253 1.00 81.88 170 TYR A N 1
ATOM 1312 C CA . TYR A 1 170 ? 7.974 1.177 -26.400 1.00 81.88 170 TYR A CA 1
ATOM 1313 C C . TYR A 1 170 ? 7.048 2.278 -25.866 1.00 81.88 170 TYR A C 1
ATOM 1315 O O . TYR A 1 170 ? 7.401 3.057 -24.986 1.00 81.88 170 TYR A O 1
ATOM 1323 N N . SER A 1 171 ? 5.839 2.357 -26.431 1.00 84.38 171 SER A N 1
ATOM 1324 C CA . SER A 1 171 ? 4.857 3.376 -26.052 1.00 84.38 171 SER A CA 1
ATOM 1325 C C . SER A 1 171 ? 4.263 3.098 -24.660 1.00 84.38 171 SER A C 1
ATOM 1327 O O . SER A 1 171 ? 3.772 1.984 -24.437 1.00 84.38 171 SER A O 1
ATOM 1329 N N . PRO A 1 172 ? 4.165 4.114 -23.776 1.00 81.25 172 PRO A N 1
ATOM 1330 C CA . PRO A 1 172 ? 3.497 4.013 -22.473 1.00 81.25 172 PRO A CA 1
ATOM 1331 C C . PRO A 1 172 ? 2.043 3.514 -22.535 1.00 81.25 172 PRO A C 1
ATOM 1333 O O . PRO A 1 172 ? 1.510 3.014 -21.547 1.00 81.25 172 PRO A O 1
ATOM 1336 N N . ALA A 1 173 ? 1.386 3.627 -23.694 1.00 83.06 173 ALA A N 1
ATOM 1337 C CA . ALA A 1 173 ? 0.026 3.134 -23.898 1.00 83.06 173 ALA A CA 1
ATOM 1338 C C . ALA A 1 173 ? -0.084 1.602 -23.776 1.00 83.06 173 ALA A C 1
ATOM 1340 O O . ALA A 1 173 ? -1.132 1.088 -23.395 1.00 83.06 173 ALA A O 1
ATOM 1341 N N . ILE A 1 174 ? 0.989 0.863 -24.071 1.00 84.56 174 ILE A N 1
ATOM 1342 C CA . ILE A 1 1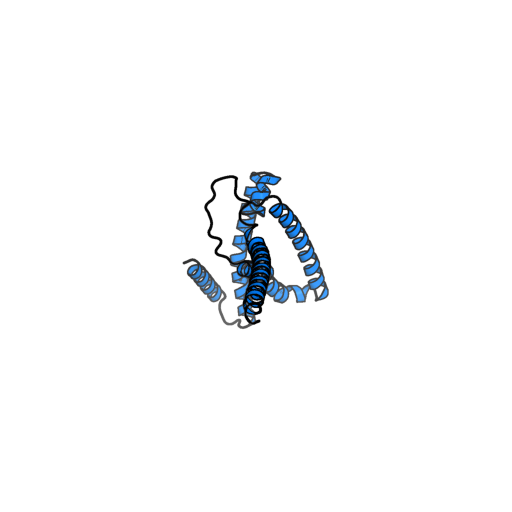74 ? 0.973 -0.606 -24.086 1.00 84.56 174 ILE A CA 1
ATOM 1343 C C . ILE A 1 174 ? 0.866 -1.156 -22.660 1.00 84.56 174 ILE A C 1
ATOM 1345 O O . ILE A 1 174 ? 0.029 -2.014 -22.385 1.00 84.56 174 ILE A O 1
ATOM 1349 N N . THR A 1 175 ? 1.670 -0.633 -21.735 1.00 83.94 175 THR A N 1
ATOM 1350 C CA . THR A 1 175 ? 1.659 -1.039 -20.321 1.00 83.94 175 THR A CA 1
ATOM 1351 C C . THR A 1 175 ? 0.358 -0.646 -19.629 1.00 83.94 175 THR A C 1
ATOM 1353 O O . THR A 1 175 ? -0.165 -1.430 -18.841 1.00 83.94 175 THR A O 1
ATOM 1356 N N . LEU A 1 176 ? -0.224 0.504 -19.991 1.00 85.88 176 LEU A N 1
ATOM 1357 C CA . LEU A 1 176 ? -1.555 0.920 -19.537 1.00 85.88 176 LEU A CA 1
ATOM 1358 C C . LEU A 1 176 ? -2.636 -0.109 -19.903 1.00 85.88 176 LEU A C 1
ATOM 1360 O O . LEU A 1 176 ? -3.389 -0.548 -19.034 1.00 85.88 176 LEU A O 1
ATOM 1364 N N . VAL A 1 177 ? -2.699 -0.518 -21.175 1.00 88.50 177 VAL A N 1
ATOM 1365 C CA . VAL A 1 177 ? -3.704 -1.483 -21.655 1.00 88.50 177 VAL A CA 1
ATOM 1366 C C . VAL A 1 177 ? -3.530 -2.841 -20.978 1.00 88.50 177 VAL A C 1
ATOM 1368 O O . VAL A 1 177 ? -4.514 -3.423 -20.527 1.00 88.50 177 VAL A O 1
ATOM 1371 N N . ILE A 1 178 ? -2.292 -3.327 -20.849 1.00 88.75 178 ILE A N 1
ATOM 1372 C CA . ILE A 1 178 ? -2.000 -4.603 -20.178 1.00 88.75 178 ILE A CA 1
ATOM 1373 C C . ILE A 1 178 ? -2.485 -4.576 -18.723 1.00 88.75 178 ILE A C 1
ATOM 1375 O O . ILE A 1 178 ? -3.169 -5.503 -18.291 1.00 88.75 178 ILE A O 1
ATOM 1379 N N . GLN A 1 179 ? -2.191 -3.506 -17.981 1.00 87.44 179 GLN A N 1
ATOM 1380 C CA . GLN A 1 179 ? -2.545 -3.418 -16.565 1.00 87.44 179 GLN A CA 1
ATOM 1381 C C . GLN A 1 179 ? -4.065 -3.352 -16.346 1.00 87.44 179 GLN A C 1
ATOM 1383 O O . GLN A 1 179 ? -4.588 -4.003 -15.444 1.00 87.44 179 GLN A O 1
ATOM 1388 N N . ILE A 1 180 ? -4.791 -2.634 -17.210 1.00 86.62 180 ILE A N 1
ATOM 1389 C CA . ILE A 1 180 ? -6.261 -2.583 -17.175 1.00 86.62 180 ILE A CA 1
ATOM 1390 C C . ILE A 1 180 ? -6.863 -3.965 -17.452 1.00 86.62 180 ILE A C 1
ATOM 1392 O O . ILE A 1 180 ? -7.796 -4.373 -16.761 1.00 86.62 180 ILE A O 1
ATOM 1396 N N . VAL A 1 181 ? -6.324 -4.705 -18.426 1.00 89.50 181 VAL A N 1
ATOM 1397 C CA . VAL A 1 181 ? -6.785 -6.067 -18.743 1.00 89.50 181 VAL A CA 1
ATOM 1398 C C . VAL A 1 181 ? -6.546 -7.016 -17.569 1.00 89.50 181 VAL A C 1
ATOM 1400 O O . VAL A 1 181 ? -7.432 -7.798 -17.238 1.00 89.50 181 VAL A O 1
ATOM 1403 N N . ILE A 1 182 ? -5.392 -6.925 -16.903 1.00 90.12 182 ILE A N 1
ATOM 1404 C CA . ILE A 1 182 ? -5.092 -7.731 -15.710 1.00 90.12 182 ILE A CA 1
ATOM 1405 C C . ILE A 1 182 ? -6.079 -7.415 -14.581 1.00 90.12 182 ILE A C 1
ATOM 1407 O O . ILE A 1 182 ? -6.633 -8.336 -13.985 1.00 90.12 182 ILE A O 1
ATOM 1411 N N . TYR A 1 183 ? -6.352 -6.136 -14.309 1.00 86.12 183 TYR A N 1
ATOM 1412 C CA . TYR A 1 183 ? -7.331 -5.754 -13.287 1.00 86.12 183 TYR A CA 1
ATOM 1413 C C . TYR A 1 183 ? -8.744 -6.231 -13.624 1.00 86.12 183 TYR A C 1
ATOM 1415 O O . TYR A 1 183 ? -9.443 -6.726 -12.743 1.00 86.12 183 TYR A O 1
ATOM 1423 N N . ALA A 1 184 ? -9.148 -6.147 -14.892 1.00 86.44 184 ALA A N 1
ATOM 1424 C CA . ALA A 1 184 ? -10.427 -6.682 -15.340 1.00 86.44 184 ALA A CA 1
ATOM 1425 C C . ALA A 1 184 ? -10.501 -8.209 -15.171 1.00 86.44 184 ALA A C 1
ATOM 1427 O O . ALA A 1 184 ? -11.527 -8.711 -14.730 1.00 86.44 184 ALA A O 1
ATOM 1428 N N . ALA A 1 185 ? -9.419 -8.935 -15.468 1.00 90.88 185 ALA A N 1
ATOM 1429 C CA . ALA A 1 185 ? -9.364 -10.391 -15.348 1.00 90.88 185 ALA A CA 1
ATOM 1430 C C . ALA A 1 185 ? -9.386 -10.883 -13.894 1.00 90.88 185 ALA A C 1
ATOM 1432 O O . ALA A 1 185 ? -9.974 -11.920 -13.624 1.00 90.88 185 ALA A O 1
ATOM 1433 N N . ILE A 1 186 ? -8.761 -10.156 -12.961 1.00 88.56 186 ILE A N 1
ATOM 1434 C CA . ILE A 1 186 ? -8.788 -10.492 -11.524 1.00 88.56 186 ILE A CA 1
ATOM 1435 C C . ILE A 1 186 ? -10.172 -10.226 -10.912 1.00 88.56 186 ILE A C 1
ATOM 1437 O O . ILE A 1 186 ? -10.548 -10.862 -9.931 1.00 88.56 186 ILE A O 1
ATOM 1441 N N . ASN A 1 187 ? -10.917 -9.271 -11.469 1.00 82.31 187 ASN A N 1
ATOM 1442 C CA . ASN A 1 187 ? -12.246 -8.895 -10.994 1.00 82.31 187 ASN A CA 1
ATOM 1443 C C . ASN A 1 187 ? -13.378 -9.803 -11.526 1.00 82.31 187 ASN A C 1
ATOM 1445 O O . ASN A 1 187 ? -14.530 -9.614 -11.135 1.00 82.31 187 ASN A O 1
ATOM 1449 N N . VAL A 1 188 ? -13.072 -10.744 -12.429 1.00 69.25 188 VAL A N 1
ATOM 1450 C CA . VAL A 1 188 ? -14.004 -11.743 -12.994 1.00 69.25 188 VAL A CA 1
ATOM 1451 C C . VAL A 1 188 ? -13.835 -13.075 -12.276 1.00 69.25 188 VAL A C 1
ATOM 1453 O O . VAL A 1 188 ? -14.878 -13.658 -11.908 1.00 69.25 188 VAL A O 1
#

Radius of gyration: 29.32 Å; Cα contacts (8 Å, |Δi|>4): 43; chains: 1; bounding box: 50×85×77 Å

pLDDT: mean 76.11, std 17.58, range [35.12, 96.75]

Mean predicted aligned error: 15.32 Å

Organism: NCBI:txid273372

InterPro domains:
  IPR004840 Amino acid permease, conserved site [PS00218] (88-119)
  IPR004841 Amino acid permease/SLC12A domain [PF00324] (62-188)
  IPR050524 Amino-acid permease-like [PTHR43341] (38-188)

Nearest PDB structures (foldseek):
  6w84-assembly1_B  TM=2.124E-01  e=5.601E+00  Mus musculus

Foldseek 3Di:
DPDPPVVVVVVVVVVVVVVVVVVVVVVVVVVVVVVVVVVVPPPPQDDDDDDDDDPPPDDPVNVVVVVVDVVCDLCVVLCVVPPLCVPQNPVRNVVVVVVVVVVVVVVVVVQVVQCVVHPDPPRVLVVQCVPPNVVRSVVVVVVVVVVVVVVLVVVLVSVLVVVCVVDVPDDSVVSVVVSVVVVVVVVD